Protein AF-A0A5J4TEB0-F1 (afdb_monomer_lite)

pLDDT: mean 86.73, std 13.87, range [39.66, 98.62]

Sequence (371 aa):
HNKDEAEIREGRTIYNSAERALIREIRRETARELEEKEKEISLIASKLTGVDAELQELYSNNQELTAEQRAIEQNLHRLQEEYRGSLGLLQNERSQILEASRVREAGLRTQLEERTSELTAVSEQNRAARAELERLSIDQEKTAAIEAQLSARYATAAAQIFMDKLSDGRDSLAKIREFLNTPSFQSVPTFQLRKELYLASVDALERMINKTHETENALAEGNAAIGEYEKQVASLDERVADLNRNLAASAAQGAEQSRQIREYESRTAALQDQVSSQQRTLNERDSAIANLQSEKAALTQQVTARDSTINVLNAQNRTRAEEITSLNNRVNTLNQAHQSEVQALESQIQALRTQLQAYTGNASEQFYFTH

Structure (mmCIF, N/CA/C/O backbone):
data_AF-A0A5J4TEB0-F1
#
_entry.id   AF-A0A5J4TEB0-F1
#
loop_
_atom_site.group_PDB
_atom_site.id
_atom_site.type_symbol
_atom_site.label_atom_id
_atom_site.label_alt_id
_atom_site.label_comp_id
_atom_site.label_asym_id
_atom_site.label_entity_id
_atom_site.label_seq_id
_atom_site.pdbx_PDB_ins_code
_atom_site.Cartn_x
_atom_site.Cartn_y
_atom_site.Cartn_z
_atom_site.occupancy
_atom_site.B_iso_or_equiv
_atom_site.auth_seq_id
_atom_site.auth_comp_id
_atom_site.auth_asym_id
_atom_site.auth_atom_id
_atom_site.pdbx_PDB_model_num
ATOM 1 N N . HIS A 1 1 ? -161.449 -14.220 218.644 1.00 50.19 1 HIS A N 1
ATOM 2 C CA . HIS A 1 1 ? -160.523 -15.367 218.601 1.00 50.19 1 HIS A CA 1
ATOM 3 C C . HIS A 1 1 ? -160.036 -15.446 217.152 1.00 50.19 1 HIS A C 1
ATOM 5 O O . HIS A 1 1 ? -160.905 -15.541 216.302 1.00 50.19 1 HIS A O 1
ATOM 11 N N . ASN A 1 2 ? -158.722 -15.319 216.897 1.00 46.97 2 ASN A N 1
ATOM 12 C CA . ASN A 1 2 ? -158.001 -15.674 215.643 1.00 46.97 2 ASN A CA 1
ATOM 13 C C . ASN A 1 2 ? -158.281 -14.774 214.410 1.00 46.97 2 ASN A C 1
ATOM 15 O O . ASN A 1 2 ? -159.413 -14.724 213.955 1.00 46.97 2 ASN A O 1
ATOM 19 N N . LYS A 1 3 ? -157.394 -13.970 213.798 1.00 44.66 3 LYS A N 1
ATOM 20 C CA . LYS A 1 3 ? -155.925 -13.810 213.638 1.00 44.66 3 LYS A CA 1
ATOM 21 C C . LYS A 1 3 ? -155.179 -14.590 212.523 1.00 44.66 3 LYS A C 1
ATOM 23 O O . LYS A 1 3 ? -154.182 -14.034 212.093 1.00 44.66 3 LYS A O 1
ATOM 28 N N . ASP A 1 4 ? -155.691 -15.682 211.924 1.00 44.03 4 ASP A N 1
ATOM 29 C CA . ASP A 1 4 ? -154.824 -16.541 211.062 1.00 44.03 4 ASP A CA 1
ATOM 30 C C . ASP A 1 4 ? -155.204 -16.814 209.568 1.00 44.03 4 ASP A C 1
ATOM 32 O O . ASP A 1 4 ? -154.344 -17.307 208.854 1.00 44.03 4 ASP A O 1
ATOM 36 N N . GLU A 1 5 ? -156.378 -16.492 208.986 1.00 49.47 5 GLU A N 1
ATOM 37 C CA . GLU A 1 5 ? -156.707 -16.923 207.581 1.00 49.47 5 GLU A CA 1
ATOM 38 C C . GLU A 1 5 ? -156.681 -15.831 206.491 1.00 49.47 5 GLU A C 1
ATOM 40 O O . GLU A 1 5 ? -157.226 -15.980 205.394 1.00 49.47 5 GLU A O 1
ATOM 45 N N . ALA A 1 6 ? -155.955 -14.753 206.781 1.00 46.19 6 ALA A N 1
ATOM 46 C CA . ALA A 1 6 ? -155.526 -13.766 205.797 1.00 46.19 6 ALA A CA 1
ATOM 47 C C . ALA A 1 6 ? -154.461 -14.306 204.807 1.00 46.19 6 ALA A C 1
ATOM 49 O O . ALA A 1 6 ? -154.282 -13.708 203.757 1.00 46.19 6 ALA A O 1
ATOM 50 N N . GLU A 1 7 ? -153.786 -15.436 205.066 1.00 44.50 7 GLU A N 1
ATOM 51 C CA . GLU A 1 7 ? -152.546 -15.797 204.342 1.00 44.50 7 GLU A CA 1
ATOM 52 C C . GLU A 1 7 ? -152.676 -16.852 203.212 1.00 44.50 7 GLU A C 1
ATOM 54 O O . GLU A 1 7 ? -151.702 -17.093 202.502 1.00 44.50 7 GLU A O 1
ATOM 59 N N . ILE A 1 8 ? -153.843 -17.480 202.960 1.00 45.81 8 ILE A N 1
ATOM 60 C CA . ILE A 1 8 ? -153.893 -18.680 202.075 1.00 45.81 8 ILE A CA 1
ATOM 61 C C . ILE A 1 8 ? -154.495 -18.485 200.661 1.00 45.81 8 ILE A C 1
ATOM 63 O O . ILE A 1 8 ? -154.113 -19.222 199.751 1.00 45.81 8 ILE A O 1
ATOM 67 N N . ARG A 1 9 ? -155.386 -17.521 200.368 1.00 42.59 9 ARG A N 1
ATOM 68 C CA . ARG A 1 9 ? -155.975 -17.393 198.997 1.00 42.59 9 ARG A CA 1
ATOM 69 C C . ARG A 1 9 ? -155.554 -16.180 198.180 1.00 42.59 9 ARG A C 1
ATOM 71 O O . ARG A 1 9 ? -155.863 -16.133 196.994 1.00 42.59 9 ARG A O 1
ATOM 78 N N . GLU A 1 10 ? -154.727 -15.324 198.759 1.00 49.22 10 GLU A N 1
ATOM 79 C CA . GLU A 1 10 ? -153.818 -14.435 198.032 1.00 49.22 10 GLU A CA 1
ATOM 80 C C . GLU A 1 10 ? -152.802 -15.243 197.187 1.00 49.22 10 GLU A C 1
ATOM 82 O O . GLU A 1 10 ? -152.440 -14.845 196.085 1.00 49.22 10 GLU A O 1
ATOM 87 N N . GLY A 1 11 ? -152.466 -16.473 197.610 1.00 45.56 11 GLY A N 1
ATOM 88 C CA . GLY A 1 11 ? -151.689 -17.436 196.817 1.00 45.56 11 GLY A CA 1
ATOM 89 C C . GLY A 1 11 ? -152.456 -18.057 195.645 1.00 45.56 11 GLY A C 1
ATOM 90 O O . GLY A 1 11 ? -151.837 -18.589 194.719 1.00 45.56 11 GLY A O 1
ATOM 91 N N . ARG A 1 12 ? -153.800 -17.947 195.621 1.00 39.66 12 ARG A N 1
ATOM 92 C CA . ARG A 1 12 ? -154.602 -18.338 194.460 1.00 39.66 12 ARG A CA 1
ATOM 93 C C . ARG A 1 12 ? -154.642 -17.230 193.413 1.00 39.66 12 ARG A C 1
ATOM 95 O O . ARG A 1 12 ? -155.669 -16.672 193.046 1.00 39.66 12 ARG A O 1
ATOM 102 N N . THR A 1 13 ? -153.488 -17.152 192.773 1.00 51.56 13 THR A N 1
ATOM 103 C CA . THR A 1 13 ? -153.439 -17.548 191.375 1.00 51.56 13 THR A CA 1
ATOM 104 C C . THR A 1 13 ? -154.242 -16.635 190.430 1.00 51.56 13 THR A C 1
ATOM 106 O O . THR A 1 13 ? -155.286 -17.040 189.925 1.00 51.56 13 THR A O 1
ATOM 109 N N . ILE A 1 14 ? -153.808 -15.413 190.106 1.00 43.62 14 ILE A N 1
ATOM 110 C CA . ILE A 1 14 ? -152.442 -15.011 189.701 1.00 43.62 14 ILE A CA 1
ATOM 111 C C . ILE A 1 14 ? -151.918 -15.941 188.580 1.00 43.62 14 ILE A C 1
ATOM 113 O O . ILE A 1 14 ? -151.724 -15.488 187.461 1.00 43.62 14 ILE A O 1
ATOM 117 N N . TYR A 1 15 ? -151.885 -17.256 188.806 1.00 44.91 15 TYR A N 1
ATOM 118 C CA . TYR A 1 15 ? -151.773 -18.332 187.815 1.00 44.91 15 TYR A CA 1
ATOM 119 C C . TYR A 1 15 ? -152.882 -18.319 186.748 1.00 44.91 15 TYR A C 1
ATOM 121 O O . TYR A 1 15 ? -152.557 -18.439 185.576 1.00 44.91 15 TYR A O 1
ATOM 129 N N . ASN A 1 16 ? -154.163 -18.091 187.084 1.00 51.03 16 ASN A N 1
ATOM 130 C CA . ASN A 1 16 ? -155.240 -18.292 186.094 1.00 51.03 16 ASN A CA 1
ATOM 131 C C . ASN A 1 16 ? -155.445 -17.139 185.093 1.00 51.03 16 ASN A C 1
ATOM 133 O O . ASN A 1 16 ? -156.075 -17.327 184.054 1.00 51.03 16 ASN A O 1
ATOM 137 N N . SER A 1 17 ? -154.968 -15.926 185.376 1.00 54.19 17 SER A N 1
ATOM 138 C CA . SER A 1 17 ? -155.163 -14.784 184.462 1.00 54.19 17 SER A CA 1
ATOM 139 C C . SER A 1 17 ? -153.909 -14.480 183.649 1.00 54.19 17 SER A C 1
ATOM 141 O O . SER A 1 17 ? -154.016 -14.158 182.464 1.00 54.19 17 SER A O 1
ATOM 143 N N . ALA A 1 18 ? -152.730 -14.674 184.250 1.00 56.50 18 ALA A N 1
ATOM 144 C CA . ALA A 1 18 ? -151.469 -14.727 183.519 1.00 56.50 18 ALA A CA 1
ATOM 145 C C . ALA A 1 18 ? -151.524 -15.784 182.400 1.00 56.50 18 ALA A C 1
ATOM 147 O O . ALA A 1 18 ? -151.043 -15.525 181.307 1.00 56.50 18 ALA A O 1
ATOM 148 N N . GLU A 1 19 ? -152.229 -16.903 182.610 1.00 57.66 19 GLU A N 1
ATOM 149 C CA . GLU A 1 19 ? -152.446 -17.956 181.606 1.00 57.66 19 GLU A CA 1
ATOM 150 C C . GLU A 1 19 ? -153.261 -17.488 180.381 1.00 57.66 19 GLU A C 1
ATOM 152 O O . GLU A 1 19 ? -152.940 -17.830 179.243 1.00 57.66 19 GLU A O 1
ATOM 157 N N . ARG A 1 20 ? -154.279 -16.631 180.565 1.00 57.88 20 ARG A N 1
ATOM 158 C CA . ARG A 1 20 ? -155.072 -16.082 179.440 1.00 57.88 20 ARG A CA 1
ATOM 159 C C . ARG A 1 20 ? -154.382 -14.931 178.707 1.00 57.88 20 ARG A C 1
ATOM 161 O O . ARG A 1 20 ? -154.740 -14.658 177.556 1.00 57.88 20 ARG A O 1
ATOM 168 N N . ALA A 1 21 ? -153.439 -14.250 179.357 1.00 58.84 21 ALA A N 1
ATOM 169 C CA . ALA A 1 21 ? -152.500 -13.359 178.684 1.00 58.84 21 ALA A CA 1
ATOM 170 C C . ALA A 1 21 ? -151.500 -14.191 177.863 1.00 58.84 21 ALA A C 1
ATOM 172 O O . ALA A 1 21 ? -151.380 -13.960 176.664 1.00 58.84 21 ALA A O 1
ATOM 173 N N . LEU A 1 22 ? -150.947 -15.261 178.449 1.00 60.00 22 LEU A N 1
ATOM 174 C CA . LEU A 1 22 ? -150.000 -16.166 177.794 1.00 60.00 22 LEU A CA 1
ATOM 175 C C . LEU A 1 22 ? -150.570 -16.806 176.521 1.00 60.00 22 LEU A C 1
ATOM 177 O O . LEU A 1 22 ? -149.918 -16.794 175.490 1.00 60.00 22 LEU A O 1
ATOM 181 N N . ILE A 1 23 ? -151.806 -17.321 176.541 1.00 61.88 23 ILE A N 1
ATOM 182 C CA . ILE A 1 23 ? -152.393 -18.001 175.367 1.00 61.88 23 ILE A CA 1
ATOM 183 C C . ILE A 1 23 ? -152.661 -17.028 174.202 1.00 61.88 23 ILE A C 1
ATOM 185 O O . ILE A 1 23 ? -152.575 -17.418 173.033 1.00 61.88 23 ILE A O 1
ATOM 189 N N . ARG A 1 24 ? -152.986 -15.759 174.489 1.00 61.00 24 ARG A N 1
ATOM 190 C CA . ARG A 1 24 ? -153.152 -14.732 173.445 1.00 61.00 24 ARG A CA 1
ATOM 191 C C . ARG A 1 24 ? -151.814 -14.226 172.917 1.00 61.00 24 ARG A C 1
ATOM 193 O O . ARG A 1 24 ? -151.738 -13.978 171.716 1.00 61.00 24 ARG A O 1
ATOM 200 N N . GLU A 1 25 ? -150.800 -14.129 173.775 1.00 59.81 25 GLU A N 1
ATOM 201 C CA . GLU A 1 25 ? -149.412 -13.882 173.373 1.00 59.81 25 GLU A CA 1
ATOM 202 C C . GLU A 1 25 ? -148.954 -15.006 172.429 1.00 59.81 25 GLU A C 1
ATOM 204 O O . GLU A 1 25 ? -148.687 -14.738 171.264 1.00 59.81 25 GLU A O 1
ATOM 209 N N . ILE A 1 26 ? -149.079 -16.275 172.846 1.00 65.00 26 ILE A N 1
ATOM 210 C CA . ILE A 1 26 ? -148.663 -17.461 172.077 1.00 65.00 26 ILE A CA 1
ATOM 211 C C . ILE A 1 26 ? -149.340 -17.530 170.702 1.00 65.00 26 ILE A C 1
ATOM 213 O O . ILE A 1 26 ? -148.676 -17.820 169.712 1.00 65.00 26 ILE A O 1
ATOM 217 N N . ARG A 1 27 ? -150.650 -17.256 170.584 1.00 63.03 27 ARG A N 1
ATOM 218 C CA . ARG A 1 27 ? -151.344 -17.286 169.275 1.00 63.03 27 ARG A CA 1
ATOM 219 C C . ARG A 1 27 ? -150.925 -16.163 168.333 1.00 63.03 27 ARG A C 1
ATOM 221 O O . ARG A 1 27 ? -150.952 -16.338 167.118 1.00 63.03 27 ARG A O 1
ATOM 228 N N . ARG A 1 28 ? -150.607 -14.990 168.872 1.00 66.25 28 ARG A N 1
ATOM 229 C CA . ARG A 1 28 ? -150.187 -13.850 168.053 1.00 66.25 28 ARG A CA 1
ATOM 230 C C . ARG A 1 28 ? -148.717 -13.969 167.667 1.00 66.25 28 ARG A C 1
ATOM 232 O O . ARG A 1 28 ? -148.352 -13.585 166.562 1.00 66.25 28 ARG A O 1
ATOM 239 N N . GLU A 1 29 ? -147.917 -14.533 168.562 1.00 65.12 29 GLU A N 1
ATOM 240 C CA . GLU A 1 29 ? -146.506 -14.842 168.366 1.00 65.12 29 GLU A CA 1
ATOM 241 C C . GLU A 1 29 ? -146.338 -15.972 167.343 1.00 65.12 29 GLU A C 1
ATOM 243 O O . GLU A 1 29 ? -145.628 -15.779 166.366 1.00 65.12 29 GLU A O 1
ATOM 248 N N . THR A 1 30 ? -147.135 -17.046 167.420 1.00 67.50 30 THR A N 1
ATOM 249 C CA . THR A 1 30 ? -147.150 -18.101 166.381 1.00 67.50 30 THR A CA 1
ATOM 250 C C . THR A 1 30 ? -147.623 -17.609 165.012 1.00 67.50 30 THR A C 1
ATOM 252 O O . THR A 1 30 ? -147.085 -18.048 164.003 1.00 67.50 30 THR A O 1
ATOM 255 N N . ALA A 1 31 ? -148.587 -16.681 164.932 1.00 63.22 31 ALA A N 1
ATOM 256 C CA . ALA A 1 31 ? -148.989 -16.081 163.652 1.00 63.22 31 ALA A CA 1
ATOM 257 C C . ALA A 1 31 ? -147.900 -15.167 163.057 1.00 63.22 31 ALA A C 1
ATOM 259 O O . ALA A 1 31 ? -147.722 -15.149 161.841 1.00 63.22 31 ALA A O 1
ATOM 260 N N . ARG A 1 32 ? -147.151 -14.440 163.901 1.00 69.12 32 ARG A N 1
ATOM 261 C CA . ARG A 1 32 ? -145.974 -13.665 163.471 1.00 69.12 32 ARG A CA 1
ATOM 262 C C . ARG A 1 32 ? -144.843 -14.569 163.003 1.00 69.12 32 ARG A C 1
ATOM 264 O O . ARG A 1 32 ? -144.287 -14.304 161.946 1.00 69.12 32 ARG A O 1
ATOM 271 N N . GLU A 1 33 ? -144.551 -15.635 163.744 1.00 71.81 33 GLU A N 1
ATOM 272 C CA . GLU A 1 33 ? -143.539 -16.617 163.350 1.00 71.81 33 GLU A CA 1
ATOM 273 C C . GLU A 1 33 ? -143.912 -17.300 162.031 1.00 71.81 33 GLU A C 1
ATOM 275 O O . GLU A 1 33 ? -143.040 -17.509 161.195 1.00 71.81 33 GLU A O 1
ATOM 280 N N . LEU A 1 34 ? -145.193 -17.606 161.792 1.00 72.38 34 LEU A N 1
ATOM 281 C CA . LEU A 1 34 ? -145.630 -18.191 160.520 1.00 72.38 34 LEU A CA 1
ATOM 282 C C . LEU A 1 34 ? -145.491 -17.209 159.352 1.00 72.38 34 LEU A C 1
ATOM 284 O O . LEU A 1 34 ? -144.993 -17.594 158.300 1.00 72.38 34 LEU A O 1
ATOM 288 N N . GLU A 1 35 ? -145.863 -15.940 159.537 1.00 73.69 35 GLU A N 1
ATOM 289 C CA . GLU A 1 35 ? -145.691 -14.910 158.504 1.00 73.69 35 GLU A CA 1
ATOM 290 C C . GLU A 1 35 ? -144.203 -14.613 158.231 1.00 73.69 35 GLU A C 1
ATOM 292 O O . GLU A 1 35 ? -143.811 -14.387 157.083 1.00 73.69 35 GLU A O 1
ATOM 297 N N . GLU A 1 36 ? -143.348 -14.655 159.259 1.00 75.81 36 GLU A N 1
ATOM 298 C CA . GLU A 1 36 ? -141.890 -14.593 159.097 1.00 75.81 36 GLU A CA 1
ATOM 299 C C . GLU A 1 36 ? -141.349 -15.818 158.364 1.00 75.81 36 GLU A C 1
ATOM 301 O O . GLU A 1 36 ? -140.533 -15.661 157.456 1.00 75.81 36 GLU A O 1
ATOM 306 N N . LYS A 1 37 ? -141.837 -17.021 158.687 1.00 76.94 37 LYS A N 1
ATOM 307 C CA . LYS A 1 37 ? -141.445 -18.257 157.999 1.00 76.94 37 LYS A CA 1
ATOM 308 C C . LYS A 1 37 ? -141.887 -18.264 156.542 1.00 76.94 37 LYS A C 1
ATOM 310 O O . LYS A 1 37 ? -141.136 -18.721 155.689 1.00 76.94 37 LYS A O 1
ATOM 315 N N . GLU A 1 38 ? -143.051 -17.715 156.221 1.00 75.56 38 GLU A N 1
ATOM 316 C CA . GLU A 1 38 ? -143.545 -17.631 154.844 1.00 75.56 38 GLU A CA 1
ATOM 317 C C . GLU A 1 38 ? -142.792 -16.563 154.030 1.00 75.56 38 GLU A C 1
ATOM 319 O O . GLU A 1 38 ? -142.479 -16.778 152.856 1.00 75.56 38 GLU A O 1
ATOM 324 N N . LYS A 1 39 ? -142.369 -15.462 154.672 1.00 75.88 39 LYS A N 1
ATOM 325 C CA . LYS A 1 39 ? -141.396 -14.517 154.096 1.00 75.88 39 LYS A CA 1
ATOM 326 C C . LYS A 1 39 ? -140.021 -15.155 153.902 1.00 75.88 39 LYS A C 1
ATOM 328 O O . LYS A 1 39 ? -139.410 -14.928 152.861 1.00 75.88 39 LYS A O 1
ATOM 333 N N . GLU A 1 40 ? -139.548 -15.973 154.842 1.00 76.69 40 GLU A N 1
ATOM 334 C CA . GLU A 1 40 ? -138.304 -16.741 154.700 1.00 76.69 40 GLU A CA 1
ATOM 335 C C . GLU A 1 40 ? -138.387 -17.732 153.536 1.00 76.69 40 GLU A C 1
ATOM 337 O O . GLU A 1 40 ? -137.472 -17.784 152.720 1.00 76.69 40 GLU A O 1
ATOM 342 N N . ILE A 1 41 ? -139.489 -18.475 153.407 1.00 76.19 41 ILE A N 1
ATOM 343 C CA . ILE A 1 41 ? -139.692 -19.435 152.315 1.00 76.19 41 ILE A CA 1
ATOM 344 C C . ILE A 1 41 ? -139.758 -18.711 150.969 1.00 76.19 41 ILE A C 1
ATOM 346 O O . ILE A 1 41 ? -139.110 -19.146 150.020 1.00 76.19 41 ILE A O 1
ATOM 350 N N . SER A 1 42 ? -140.469 -17.584 150.879 1.00 72.94 42 SER A N 1
ATOM 351 C CA . SER A 1 42 ? -140.520 -16.774 149.655 1.00 72.94 42 SER A CA 1
ATOM 352 C C . SER A 1 42 ? -139.146 -16.188 149.296 1.00 72.94 42 SER A C 1
ATOM 354 O O . SER A 1 42 ? -138.726 -16.218 148.137 1.00 72.94 42 SER A O 1
ATOM 356 N N . LEU A 1 43 ? -138.379 -15.748 150.300 1.00 78.75 43 LEU A N 1
ATOM 357 C CA . LEU A 1 43 ? -137.006 -15.282 150.113 1.00 78.75 43 LEU A CA 1
ATOM 358 C C . LEU A 1 43 ? -136.095 -16.411 149.612 1.00 78.75 43 LEU A C 1
ATOM 360 O O . LEU A 1 43 ? -135.323 -16.195 148.677 1.00 78.75 43 LEU A O 1
ATOM 364 N N . ILE A 1 44 ? -136.199 -17.607 150.197 1.00 77.69 44 ILE A N 1
ATOM 365 C CA . ILE A 1 44 ? -135.439 -18.798 149.793 1.00 77.69 44 ILE A CA 1
ATOM 366 C C . ILE A 1 44 ? -135.825 -19.232 148.376 1.00 77.69 44 ILE A C 1
ATOM 368 O O . ILE A 1 44 ? -134.935 -19.506 147.577 1.00 77.69 44 ILE A O 1
ATOM 372 N N . ALA A 1 45 ? -137.114 -19.234 148.031 1.00 72.62 45 ALA A N 1
ATOM 373 C CA . ALA A 1 45 ? -137.583 -19.563 146.688 1.00 72.62 45 ALA A CA 1
ATOM 374 C C . ALA A 1 45 ? -137.046 -18.571 145.643 1.00 72.62 45 ALA A C 1
ATOM 376 O O . ALA A 1 45 ? -136.541 -19.003 144.610 1.00 72.62 45 ALA A O 1
ATOM 377 N N . SER A 1 46 ? -137.053 -17.262 145.939 1.00 78.19 46 SER A N 1
ATOM 378 C CA . SER A 1 46 ? -136.468 -16.255 145.038 1.00 78.19 46 SER A CA 1
ATOM 379 C C . SER A 1 46 ? -134.951 -16.424 144.874 1.00 78.19 46 SER A C 1
ATOM 381 O O . SER A 1 46 ? -134.421 -16.279 143.772 1.00 78.19 46 SER A O 1
ATOM 383 N N . LYS A 1 47 ? -134.249 -16.799 145.954 1.00 78.62 47 LYS A N 1
ATOM 384 C CA . LYS A 1 47 ? -132.814 -17.102 145.916 1.00 78.62 47 LYS A CA 1
ATOM 385 C C . LYS A 1 47 ? -132.526 -18.347 145.088 1.00 78.62 47 LYS A C 1
ATOM 387 O O . LYS A 1 47 ? -131.576 -18.328 144.324 1.00 78.62 47 LYS A O 1
ATOM 392 N N . LEU A 1 48 ? -133.347 -19.391 145.191 1.00 76.81 48 LEU A N 1
ATOM 393 C CA . LEU A 1 48 ? -133.220 -20.603 144.376 1.00 76.81 48 LEU A CA 1
ATOM 394 C C . LEU A 1 48 ? -133.418 -20.307 142.888 1.00 76.81 48 LEU A C 1
ATOM 396 O O . LEU A 1 48 ? -132.595 -20.725 142.085 1.00 76.81 48 LEU A O 1
ATOM 400 N N . THR A 1 49 ? -134.418 -19.499 142.523 1.00 75.94 49 THR A N 1
ATOM 401 C CA . THR A 1 49 ? -134.573 -19.059 141.126 1.00 75.94 49 THR A CA 1
ATOM 402 C C . THR A 1 49 ? -133.417 -18.179 140.645 1.00 75.94 49 THR A C 1
ATOM 404 O O . THR A 1 49 ? -133.053 -18.246 139.476 1.00 75.94 49 THR A O 1
ATOM 407 N N . GLY A 1 50 ? -132.816 -17.379 141.535 1.00 77.62 50 GLY A N 1
ATOM 408 C CA . GLY A 1 50 ? -131.601 -16.618 141.230 1.00 77.62 50 GLY A CA 1
ATOM 409 C C . GLY A 1 50 ? -130.393 -17.526 140.993 1.00 77.62 50 GLY A C 1
ATOM 410 O O . GLY A 1 50 ? -129.682 -17.350 140.010 1.00 77.62 50 GLY A O 1
ATOM 411 N N . VAL A 1 51 ? -130.215 -18.544 141.837 1.00 79.12 51 VAL A N 1
ATOM 412 C CA . VAL A 1 51 ? -129.143 -19.538 141.697 1.00 79.12 51 VAL A CA 1
ATOM 413 C C . VAL A 1 51 ? -129.304 -20.349 140.413 1.00 79.12 51 VAL A C 1
ATOM 415 O O . VAL A 1 51 ? -128.318 -20.552 139.716 1.00 79.12 51 VAL A O 1
ATOM 418 N N . ASP A 1 52 ? -130.519 -20.771 140.054 1.00 77.44 52 ASP A N 1
ATOM 419 C CA . ASP A 1 52 ? -130.753 -21.518 138.810 1.00 77.44 52 ASP A CA 1
ATOM 420 C C . ASP A 1 52 ? -130.439 -20.675 137.559 1.00 77.44 52 ASP A C 1
ATOM 422 O O . ASP A 1 52 ? -129.857 -21.189 136.601 1.00 77.44 52 ASP A O 1
ATOM 426 N N . ALA A 1 53 ? -130.755 -19.373 137.576 1.00 76.44 53 ALA A N 1
ATOM 427 C CA . ALA A 1 53 ? -130.394 -18.451 136.498 1.00 76.44 53 ALA A CA 1
ATOM 428 C C . ALA A 1 53 ? -128.869 -18.252 136.394 1.00 76.44 53 ALA A C 1
ATOM 430 O O . ALA A 1 53 ? -128.319 -18.339 135.295 1.00 76.44 53 ALA A O 1
ATOM 431 N N . GLU A 1 54 ? -128.178 -18.070 137.526 1.00 78.06 54 GLU A N 1
ATOM 432 C CA . GLU A 1 54 ? -126.709 -17.972 137.572 1.00 78.06 54 GLU A CA 1
ATOM 433 C C . GLU A 1 54 ? -126.034 -19.255 137.060 1.00 78.06 54 GLU A C 1
ATOM 435 O O . GLU A 1 54 ? -125.041 -19.201 136.334 1.00 78.06 54 GLU A O 1
ATOM 440 N N . LEU A 1 55 ? -126.581 -20.428 137.391 1.00 78.12 55 LEU A N 1
ATOM 441 C CA . LEU A 1 55 ? -126.047 -21.716 136.944 1.00 78.12 55 LEU A CA 1
ATOM 442 C C . LEU A 1 55 ? -126.197 -21.891 135.427 1.00 78.12 55 LEU A C 1
ATOM 444 O O . LEU A 1 55 ? -125.284 -22.388 134.764 1.00 78.12 55 LEU A O 1
ATOM 448 N N . GLN A 1 56 ? -127.323 -21.451 134.864 1.00 76.88 56 GLN A N 1
ATOM 449 C CA . GLN A 1 56 ? -127.563 -21.505 133.425 1.00 76.88 56 GLN A CA 1
ATOM 450 C C . GLN A 1 56 ? -126.646 -20.538 132.652 1.00 76.88 56 GLN A C 1
ATOM 452 O O . GLN A 1 56 ? -126.097 -20.924 131.618 1.00 76.88 56 GLN A O 1
ATOM 457 N N . GLU A 1 57 ? -126.416 -19.334 133.184 1.00 79.69 57 GLU A N 1
ATOM 458 C CA . GLU A 1 57 ? -125.475 -18.348 132.632 1.00 79.69 57 GLU A CA 1
ATOM 459 C C . GLU A 1 57 ? -124.018 -18.838 132.707 1.00 79.69 57 GLU A C 1
ATOM 461 O O . GLU A 1 57 ? -123.243 -18.684 131.762 1.00 79.69 57 GLU A O 1
ATOM 466 N N . LEU A 1 58 ? -123.637 -19.522 133.791 1.00 77.81 58 LEU A N 1
ATOM 467 C CA . LEU A 1 58 ? -122.320 -20.151 133.896 1.00 77.81 58 LEU A CA 1
ATOM 468 C C . LEU A 1 58 ? -122.124 -21.260 132.857 1.00 77.81 58 LEU A C 1
ATOM 470 O O . LEU A 1 58 ? -121.038 -21.361 132.284 1.00 77.81 58 LEU A O 1
ATOM 474 N N . TYR A 1 59 ? -123.148 -22.071 132.575 1.00 77.31 59 TYR A N 1
ATOM 475 C CA . TYR A 1 59 ? -123.059 -23.096 131.534 1.00 77.31 59 TYR A CA 1
ATOM 476 C C . TYR A 1 59 ? -122.931 -22.501 130.127 1.00 77.31 59 TYR A C 1
ATOM 478 O O . TYR A 1 59 ? -122.125 -23.015 129.345 1.00 77.31 59 TYR A O 1
ATOM 486 N N . SER A 1 60 ? -123.657 -21.423 129.800 1.00 76.38 60 SER A N 1
ATOM 487 C CA . SER A 1 60 ? -123.500 -20.750 128.500 1.00 76.38 60 SER A CA 1
ATOM 488 C C . SER A 1 60 ? -122.126 -20.097 128.372 1.00 76.38 60 SER A C 1
ATOM 490 O O . SER A 1 60 ? -121.428 -20.335 127.387 1.00 76.38 60 SER A O 1
ATOM 492 N N . ASN A 1 61 ? -121.676 -19.384 129.409 1.00 76.94 61 ASN A N 1
ATOM 493 C CA . ASN A 1 61 ? -120.361 -18.741 129.419 1.00 76.94 61 ASN A CA 1
ATOM 494 C C . ASN A 1 61 ? -119.225 -19.767 129.304 1.00 76.94 61 ASN A C 1
ATOM 496 O O . ASN A 1 61 ? -118.247 -19.535 128.597 1.00 76.94 61 ASN A O 1
ATOM 500 N N . ASN A 1 62 ? -119.345 -20.930 129.952 1.00 78.12 62 ASN A N 1
ATOM 501 C CA . ASN A 1 62 ? -118.334 -21.984 129.854 1.00 78.12 62 ASN A CA 1
ATOM 502 C C . ASN A 1 62 ? -118.263 -22.588 128.439 1.00 78.12 62 ASN A C 1
ATOM 504 O O . ASN A 1 62 ? -117.170 -22.860 127.937 1.00 78.12 62 ASN A O 1
ATOM 508 N N . GLN A 1 63 ? -119.406 -22.753 127.763 1.00 76.75 63 GLN A N 1
ATOM 509 C CA . GLN A 1 63 ? -119.435 -23.207 126.370 1.00 76.75 63 GLN A CA 1
ATOM 510 C C . GLN A 1 63 ? -118.791 -22.193 125.416 1.00 76.75 63 GLN A C 1
ATOM 512 O O . GLN A 1 63 ? -118.001 -22.599 124.560 1.00 76.75 63 GLN A O 1
ATOM 517 N N . GLU A 1 64 ? -119.067 -20.898 125.587 1.00 78.94 64 GLU A N 1
ATOM 518 C CA . GLU A 1 64 ? -118.455 -19.829 124.785 1.00 78.94 64 GLU A CA 1
ATOM 519 C C . GLU A 1 64 ? -116.940 -19.746 125.004 1.00 78.94 64 GLU A C 1
ATOM 521 O O . GLU A 1 64 ? -116.185 -19.775 124.033 1.00 78.94 64 GLU A O 1
ATOM 526 N N . LEU A 1 65 ? -116.475 -19.781 126.259 1.00 75.56 65 LEU A N 1
ATOM 527 C CA . LEU A 1 65 ? -115.045 -19.825 126.599 1.00 75.56 65 LEU A CA 1
ATOM 528 C C . LEU A 1 65 ? -114.337 -21.038 125.988 1.00 75.56 65 LEU A C 1
ATOM 530 O O . LEU A 1 65 ? -113.216 -20.927 125.492 1.00 75.56 65 LEU A O 1
ATOM 534 N N . THR A 1 66 ? -114.989 -22.202 125.984 1.00 78.69 66 THR A N 1
ATOM 535 C CA . THR A 1 66 ? -114.422 -23.417 125.380 1.00 78.69 66 THR A CA 1
ATOM 536 C C . THR A 1 66 ? -114.330 -23.294 123.854 1.00 78.69 66 THR A C 1
ATOM 538 O O . THR A 1 66 ? -113.373 -23.778 123.243 1.00 78.69 66 THR A O 1
ATOM 541 N N . ALA A 1 67 ? -115.308 -22.646 123.214 1.00 78.88 67 ALA A N 1
ATOM 542 C CA . ALA A 1 67 ? -115.281 -22.378 121.779 1.00 78.88 67 ALA A CA 1
ATOM 543 C C . ALA A 1 67 ? -114.204 -21.343 121.410 1.00 78.88 67 ALA A C 1
ATOM 545 O O . ALA A 1 67 ? -113.474 -21.540 120.436 1.00 78.88 67 ALA A O 1
ATOM 546 N N . GLU A 1 68 ? -114.053 -20.291 122.216 1.00 80.69 68 GLU A N 1
ATOM 547 C CA . GLU A 1 68 ? -113.038 -19.253 122.034 1.00 80.69 68 GLU A CA 1
ATOM 548 C C . GLU A 1 68 ? -111.618 -19.810 122.218 1.00 80.69 68 GLU A C 1
ATOM 550 O O . GLU A 1 68 ? -110.749 -19.565 121.380 1.00 80.69 68 GLU A O 1
ATOM 555 N N . GLN A 1 69 ? -111.392 -20.659 123.229 1.00 81.00 69 GLN A N 1
ATOM 556 C CA . GLN A 1 69 ? -110.115 -21.360 123.412 1.00 81.00 69 GLN A CA 1
ATOM 557 C C . GLN A 1 69 ? -109.739 -22.202 122.187 1.00 81.00 69 GLN A C 1
ATOM 559 O O . GLN A 1 69 ? -108.616 -22.096 121.695 1.00 81.00 69 GLN A O 1
ATOM 564 N N . ARG A 1 70 ? -110.682 -22.973 121.628 1.00 80.00 70 ARG A N 1
ATOM 565 C CA . ARG A 1 70 ? -110.427 -23.752 120.403 1.00 80.00 70 ARG A CA 1
ATOM 566 C C . ARG A 1 70 ? -110.112 -22.863 119.200 1.00 80.00 70 ARG A C 1
ATOM 568 O O . ARG A 1 70 ? -109.253 -23.220 118.397 1.00 80.00 70 ARG A O 1
ATOM 575 N N . ALA A 1 71 ? -110.778 -21.716 119.063 1.00 81.31 71 ALA A N 1
ATOM 576 C CA . ALA A 1 71 ? -110.510 -20.775 117.976 1.00 81.31 71 ALA A CA 1
ATOM 577 C C . ALA A 1 71 ? -109.111 -20.142 118.096 1.00 81.31 71 ALA A C 1
ATOM 579 O O . ALA A 1 71 ? -108.401 -20.003 117.097 1.00 81.31 71 ALA A O 1
ATOM 580 N N . ILE A 1 72 ? -108.684 -19.810 119.319 1.00 82.62 72 ILE A N 1
ATOM 581 C CA . ILE A 1 72 ? -107.338 -19.291 119.596 1.00 82.62 72 ILE A CA 1
ATOM 582 C C . ILE A 1 72 ? -106.277 -20.356 119.299 1.00 82.62 72 ILE A C 1
ATOM 584 O O . ILE A 1 72 ? -105.289 -20.051 118.632 1.00 82.62 72 ILE A O 1
ATOM 588 N N . GLU A 1 73 ? -106.484 -21.604 119.724 1.00 82.00 73 GLU A N 1
ATOM 589 C CA . GLU A 1 73 ? -105.565 -22.714 119.435 1.00 82.00 73 GLU A CA 1
ATOM 590 C C . GLU A 1 73 ? -105.427 -22.973 117.927 1.00 82.00 73 GLU A C 1
ATOM 592 O O . GLU A 1 73 ? -104.312 -23.139 117.426 1.00 82.00 73 GLU A O 1
ATOM 597 N N . GLN A 1 74 ? -106.533 -22.937 117.178 1.00 83.25 74 GLN A N 1
ATOM 598 C CA . GLN A 1 74 ? -106.511 -23.074 115.718 1.00 83.25 74 GLN A CA 1
ATOM 599 C C . GLN A 1 74 ? -105.764 -21.920 115.038 1.00 83.25 74 GLN A C 1
ATOM 601 O O . GLN A 1 74 ? -104.954 -22.158 114.139 1.00 83.25 74 GLN A O 1
ATOM 606 N N . ASN A 1 75 ? -105.981 -20.679 115.483 1.00 85.25 75 ASN A N 1
ATOM 607 C CA . ASN A 1 75 ? -105.247 -19.521 114.971 1.00 85.25 75 ASN A CA 1
ATOM 608 C C . ASN A 1 75 ? -103.752 -19.600 115.292 1.00 85.25 75 ASN A C 1
ATOM 610 O O . ASN A 1 75 ? -102.930 -19.287 114.432 1.00 85.25 75 ASN A O 1
ATOM 614 N N . LEU A 1 76 ? -103.387 -20.058 116.493 1.00 84.94 76 LEU A N 1
ATOM 615 C CA . LEU A 1 76 ? -101.990 -20.257 116.870 1.00 84.94 76 LEU A CA 1
ATOM 616 C C . LEU A 1 76 ? -101.325 -21.304 115.968 1.00 84.94 76 LEU A C 1
ATOM 618 O O . LEU A 1 76 ? -100.221 -21.072 115.477 1.00 84.94 76 LEU A O 1
ATOM 622 N N . HIS A 1 77 ? -101.999 -22.428 115.711 1.00 84.56 77 HIS A N 1
ATOM 623 C CA . HIS A 1 77 ? -101.473 -23.485 114.848 1.00 84.56 77 HIS A CA 1
ATOM 624 C C . HIS A 1 77 ? -101.297 -23.001 113.404 1.00 84.56 77 HIS A C 1
ATOM 626 O O . HIS A 1 77 ? -100.251 -23.223 112.793 1.00 84.56 77 HIS A O 1
ATOM 632 N N . ARG A 1 78 ? -102.280 -22.261 112.880 1.00 86.25 78 ARG A N 1
ATOM 633 C CA . ARG A 1 78 ? -102.200 -21.641 111.554 1.00 86.25 78 ARG A CA 1
ATOM 634 C C . ARG A 1 78 ? -101.031 -20.660 111.456 1.00 86.25 78 ARG A C 1
ATOM 636 O O . ARG A 1 78 ? -100.259 -20.722 110.505 1.00 86.25 78 ARG A O 1
ATOM 643 N N . LEU A 1 79 ? -100.853 -19.803 112.461 1.00 85.50 79 LEU A N 1
ATOM 644 C CA . LEU A 1 79 ? -99.754 -18.839 112.490 1.00 85.50 79 LEU A CA 1
ATOM 645 C C . LEU A 1 79 ? -98.386 -19.539 112.566 1.00 85.50 79 LEU A C 1
ATOM 647 O O . LEU A 1 79 ? -97.426 -19.108 111.928 1.00 85.50 79 LEU A O 1
ATOM 651 N N . GLN A 1 80 ? -98.289 -20.647 113.306 1.00 86.88 80 GLN A N 1
ATOM 652 C CA . GLN A 1 80 ? -97.077 -21.468 113.356 1.00 86.88 80 GLN A CA 1
ATOM 653 C C . GLN A 1 80 ? -96.763 -22.131 112.007 1.00 86.88 80 GLN A C 1
ATOM 655 O O . GLN A 1 80 ? -95.593 -22.189 111.620 1.00 86.88 80 GLN A O 1
ATOM 660 N N . GLU A 1 81 ? -97.774 -22.611 111.281 1.00 86.06 81 GLU A N 1
ATOM 661 C CA . GLU A 1 81 ? -97.609 -23.161 109.931 1.00 86.06 81 GLU A CA 1
ATOM 662 C C . GLU A 1 81 ? -97.190 -22.089 108.921 1.00 86.06 81 GLU A C 1
ATOM 664 O O . GLU A 1 81 ? -96.245 -22.310 108.164 1.00 86.06 81 GLU A O 1
ATOM 669 N N . GLU A 1 82 ? -97.809 -20.908 108.957 1.00 87.25 82 GLU A N 1
ATOM 670 C CA . GLU A 1 82 ? -97.445 -19.769 108.103 1.00 87.25 82 GLU A CA 1
ATOM 671 C C . GLU A 1 82 ? -96.010 -19.287 108.382 1.00 87.25 82 GLU A C 1
ATOM 673 O O . GLU A 1 82 ? -95.247 -19.011 107.447 1.00 87.25 82 GLU A O 1
ATOM 678 N N . TYR A 1 83 ? -95.595 -19.259 109.654 1.00 87.00 83 TYR A N 1
ATOM 679 C CA . TYR A 1 83 ? -94.226 -18.914 110.036 1.00 87.00 83 TYR A CA 1
ATOM 680 C C . TYR A 1 83 ? -93.223 -19.969 109.559 1.00 87.00 83 TYR A C 1
ATOM 682 O O . TYR A 1 83 ? -92.210 -19.616 108.958 1.00 87.00 83 TYR A O 1
ATOM 690 N N . ARG A 1 84 ? -93.508 -21.266 109.753 1.00 87.38 84 ARG A N 1
ATOM 691 C CA . ARG A 1 84 ? -92.661 -22.363 109.244 1.00 87.38 84 ARG A CA 1
ATOM 692 C C . ARG A 1 84 ? -92.566 -22.351 107.720 1.00 87.38 84 ARG A C 1
ATOM 694 O O . ARG A 1 84 ? -91.471 -22.525 107.189 1.00 87.38 84 ARG A O 1
ATOM 701 N N . GLY A 1 85 ? -93.682 -22.111 107.033 1.00 87.75 85 GLY A N 1
ATOM 702 C CA . GLY A 1 85 ? -93.733 -21.980 105.579 1.00 87.75 85 GLY A CA 1
ATOM 703 C C . GLY A 1 85 ? -92.869 -20.821 105.086 1.00 87.75 85 GLY A C 1
ATOM 704 O O . GLY A 1 85 ? -92.015 -21.015 104.222 1.00 87.75 85 GLY A O 1
ATOM 705 N N . SER A 1 86 ? -93.008 -19.644 105.700 1.00 86.38 86 SER A N 1
ATOM 706 C CA . SER A 1 86 ? -92.186 -18.470 105.373 1.00 86.38 86 SER A CA 1
ATOM 707 C C . SER A 1 86 ? -90.699 -18.706 105.641 1.00 86.38 86 SER A C 1
ATOM 709 O O . SER A 1 86 ? -89.855 -18.312 104.838 1.00 86.38 86 SER A O 1
ATOM 711 N N . LEU A 1 87 ? -90.355 -19.394 106.733 1.00 85.06 87 LEU A N 1
ATOM 712 C CA . LEU A 1 87 ? -88.967 -19.720 107.070 1.00 85.06 87 LEU A CA 1
ATOM 713 C C . LEU A 1 87 ? -88.354 -20.698 106.057 1.00 85.06 87 LEU A C 1
ATOM 715 O O . LEU A 1 87 ? -87.207 -20.514 105.652 1.00 85.06 87 LEU A O 1
ATOM 719 N N . GLY A 1 88 ? -89.126 -21.687 105.597 1.00 87.69 88 GLY A N 1
ATOM 720 C CA . GLY A 1 88 ? -88.718 -22.602 104.529 1.00 87.69 88 GLY A CA 1
ATOM 721 C C . GLY A 1 88 ? -88.520 -21.898 103.182 1.00 87.69 88 GLY A C 1
ATOM 722 O O . GLY A 1 88 ? -87.531 -22.156 102.497 1.00 87.69 88 GLY A O 1
ATOM 723 N N . LEU A 1 89 ? -89.406 -20.960 102.824 1.00 88.50 89 LEU A N 1
ATOM 724 C CA . LEU A 1 89 ? -89.259 -20.142 101.614 1.00 88.50 89 LEU A CA 1
ATOM 725 C C . LEU A 1 89 ? -88.000 -19.273 101.670 1.00 88.50 89 LEU A C 1
ATOM 727 O O . LEU A 1 89 ? -87.196 -19.321 100.743 1.00 88.50 89 LEU A O 1
ATOM 731 N N . LEU A 1 90 ? -87.767 -18.569 102.779 1.00 86.19 90 LEU A N 1
ATOM 732 C CA . LEU A 1 90 ? -86.567 -17.748 102.964 1.00 86.19 90 LEU A CA 1
ATOM 733 C C . LEU A 1 90 ? -85.278 -18.580 102.934 1.00 86.19 90 LEU A C 1
ATOM 735 O O . LEU A 1 90 ? -84.265 -18.141 102.389 1.00 86.19 90 LEU A O 1
ATOM 739 N N . GLN A 1 91 ? -85.292 -19.790 103.499 1.00 88.56 91 GLN A N 1
ATOM 740 C CA . GLN A 1 91 ? -84.151 -20.705 103.415 1.00 88.56 91 GLN A CA 1
ATOM 741 C C . GLN A 1 91 ? -83.893 -21.163 101.975 1.00 88.56 91 GLN A C 1
ATOM 743 O O . GLN A 1 91 ? -82.737 -21.166 101.539 1.00 88.56 91 GLN A O 1
ATOM 748 N N . ASN A 1 92 ? -84.948 -21.484 101.223 1.00 89.06 92 ASN A N 1
ATOM 749 C CA . ASN A 1 92 ? -84.843 -21.842 99.811 1.00 89.06 92 ASN A CA 1
ATOM 750 C C . ASN A 1 92 ? -84.331 -20.670 98.968 1.00 89.06 92 ASN A C 1
ATOM 752 O O . ASN A 1 92 ? -83.362 -20.846 98.232 1.00 89.06 92 ASN A O 1
ATOM 756 N N . GLU A 1 93 ? -84.890 -19.471 99.122 1.00 87.81 93 GLU A N 1
ATOM 757 C CA . GLU A 1 93 ? -84.421 -18.264 98.430 1.00 87.81 93 GLU A CA 1
ATOM 758 C C . GLU A 1 93 ? -82.959 -17.967 98.758 1.00 87.81 93 GLU A C 1
ATOM 760 O O . GLU A 1 93 ? -82.150 -17.745 97.857 1.00 87.81 93 GLU A O 1
ATOM 765 N N . ARG A 1 94 ? -82.567 -18.056 100.035 1.00 88.81 94 ARG A N 1
ATOM 766 C CA . ARG A 1 94 ? -81.167 -17.890 100.438 1.00 88.81 94 ARG A CA 1
ATOM 767 C C . ARG A 1 94 ? -80.259 -18.918 99.764 1.00 88.81 94 ARG A C 1
ATOM 769 O O . ARG A 1 94 ? -79.176 -18.553 99.310 1.00 88.81 94 ARG A O 1
ATOM 776 N N . SER A 1 95 ? -80.675 -20.183 99.686 1.00 87.38 95 SER A N 1
ATOM 777 C CA . SER A 1 95 ? -79.895 -21.226 99.009 1.00 87.38 95 SER A CA 1
ATOM 778 C C . SER A 1 95 ? -79.755 -20.953 97.507 1.00 87.38 95 SER A C 1
ATOM 780 O O . SER A 1 95 ? -78.650 -21.038 96.977 1.00 87.38 95 SER A O 1
ATOM 782 N N . GLN A 1 96 ? -80.833 -20.518 96.847 1.00 89.62 96 GLN A N 1
ATOM 783 C CA . GLN A 1 96 ? -80.831 -20.170 95.427 1.00 89.62 96 GLN A CA 1
ATOM 784 C C . GLN A 1 96 ? -79.959 -18.949 95.141 1.00 89.62 96 GLN A C 1
ATOM 786 O O . GLN A 1 96 ? -79.215 -18.948 94.165 1.00 89.62 96 GLN A O 1
ATOM 791 N N . ILE A 1 97 ? -79.996 -17.925 95.998 1.00 86.44 97 ILE A N 1
ATOM 792 C CA . ILE A 1 97 ? -79.152 -16.733 95.861 1.00 86.44 97 IL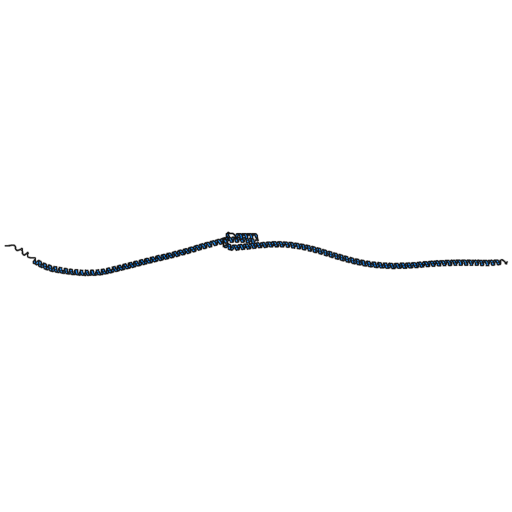E A CA 1
ATOM 793 C C . ILE A 1 97 ? -77.676 -17.101 96.018 1.00 86.44 97 ILE A C 1
ATOM 795 O O . ILE A 1 97 ? -76.850 -16.649 95.225 1.00 86.44 97 ILE A O 1
ATOM 799 N N . LEU A 1 98 ? -77.335 -17.930 97.009 1.00 87.31 98 LEU A N 1
ATOM 800 C CA . LEU A 1 98 ? -75.959 -18.387 97.209 1.00 87.31 98 LEU A CA 1
ATOM 801 C C . LEU A 1 98 ? -75.470 -19.222 96.026 1.00 87.31 98 LEU A C 1
ATOM 803 O O . LEU A 1 98 ? -74.349 -19.013 95.566 1.00 87.31 98 LEU A O 1
ATOM 807 N N . GLU A 1 99 ? -76.308 -20.110 95.496 1.00 88.81 99 GLU A N 1
ATOM 808 C CA . GLU A 1 99 ? -75.949 -20.928 94.341 1.00 88.81 99 GLU A CA 1
ATOM 809 C C . GLU A 1 99 ? -75.816 -20.080 93.069 1.00 88.81 99 GLU A C 1
ATOM 811 O O . GLU A 1 99 ? -74.802 -20.148 92.379 1.00 88.81 99 GLU A O 1
ATOM 816 N N . ALA A 1 100 ? -76.756 -19.166 92.814 1.00 86.38 100 ALA A N 1
ATOM 817 C CA . ALA A 1 100 ? -76.665 -18.209 91.713 1.00 86.38 100 ALA A CA 1
ATOM 818 C C . ALA A 1 100 ? -75.457 -17.264 91.846 1.00 86.38 100 ALA A C 1
ATOM 820 O O . ALA A 1 100 ? -74.924 -16.790 90.841 1.00 86.38 100 ALA A O 1
ATOM 821 N N . SER A 1 101 ? -75.022 -16.958 93.071 1.00 88.06 101 SER A N 1
ATOM 822 C CA . SER A 1 101 ? -73.792 -16.205 93.323 1.00 88.06 101 SER A CA 1
ATOM 823 C C . SER A 1 101 ? -72.554 -17.046 93.025 1.00 88.06 101 SER A C 1
ATOM 825 O O . SER A 1 101 ? -71.658 -16.556 92.348 1.00 88.06 101 SER A O 1
ATOM 827 N N . ARG A 1 102 ? -72.511 -18.312 93.461 1.00 88.88 102 ARG A N 1
ATOM 828 C CA . ARG A 1 102 ? -71.396 -19.231 93.180 1.00 88.88 102 ARG A CA 1
ATOM 829 C C . ARG A 1 102 ? -71.235 -19.500 91.693 1.00 88.88 102 ARG A C 1
ATOM 831 O O . ARG A 1 102 ? -70.120 -19.435 91.194 1.00 88.88 102 ARG A O 1
ATOM 838 N N . VAL A 1 103 ? -72.333 -19.748 90.981 1.00 88.00 103 VAL A N 1
ATOM 839 C CA . VAL A 1 103 ? -72.316 -19.971 89.529 1.00 88.00 103 VAL A CA 1
ATOM 840 C C . VAL A 1 103 ? -71.822 -18.722 88.798 1.00 88.00 103 VAL A C 1
ATOM 842 O O . VAL A 1 103 ? -70.982 -18.828 87.907 1.00 88.00 103 VAL A O 1
ATOM 845 N N . ARG A 1 104 ? -72.281 -17.527 89.198 1.00 88.88 104 ARG A N 1
ATOM 846 C CA . ARG A 1 104 ? -71.778 -16.268 88.626 1.00 88.88 104 ARG A CA 1
ATOM 847 C C . ARG A 1 104 ? -70.305 -16.031 88.943 1.00 88.88 104 ARG A C 1
ATOM 849 O O . ARG A 1 104 ? -69.564 -15.645 88.046 1.00 88.88 104 ARG A O 1
ATOM 856 N N . GLU A 1 105 ? -69.868 -16.278 90.174 1.00 86.25 105 GLU A N 1
ATOM 857 C CA . GLU A 1 105 ? -68.462 -16.136 90.561 1.00 86.25 105 GLU A CA 1
ATOM 858 C C . GLU A 1 105 ? -67.570 -17.126 89.799 1.00 86.25 105 GLU A C 1
ATOM 860 O O . GLU A 1 105 ? -66.532 -16.730 89.277 1.00 86.25 105 GLU A O 1
ATOM 865 N N . ALA A 1 106 ? -67.995 -18.384 89.662 1.00 86.31 106 ALA A N 1
ATOM 866 C CA . ALA A 1 106 ? -67.294 -19.387 88.868 1.00 86.31 106 ALA A CA 1
ATOM 867 C C . ALA A 1 106 ? -67.203 -18.974 87.391 1.00 86.31 106 ALA A C 1
ATOM 869 O O . ALA A 1 106 ? -66.116 -18.999 86.824 1.00 86.31 106 ALA A O 1
ATOM 870 N N . GLY A 1 107 ? -68.306 -18.505 86.794 1.00 88.12 107 GLY A N 1
ATOM 871 C CA . GLY A 1 107 ? -68.316 -18.020 85.411 1.00 88.12 107 GLY A CA 1
ATOM 872 C C . GLY A 1 107 ? -67.395 -16.817 85.189 1.00 88.12 107 GLY A C 1
ATOM 873 O O . GLY A 1 107 ? -66.664 -16.775 84.202 1.00 88.12 107 GLY A O 1
ATOM 874 N N . LEU A 1 108 ? -67.369 -15.866 86.128 1.00 87.62 108 LEU A N 1
ATOM 875 C CA . LEU A 1 108 ? -66.452 -14.724 86.077 1.00 87.62 108 LEU A CA 1
ATOM 876 C C . LEU A 1 108 ? -64.988 -15.148 86.245 1.00 87.62 108 LEU A C 1
ATOM 878 O O . LEU A 1 108 ? -64.125 -14.599 85.564 1.00 87.62 108 LEU A O 1
ATOM 882 N N . ARG A 1 109 ? -64.694 -16.132 87.105 1.00 86.06 109 ARG A N 1
ATOM 883 C CA . ARG A 1 109 ? -63.339 -16.694 87.236 1.00 86.06 109 ARG A CA 1
ATOM 884 C C . ARG A 1 109 ? -62.882 -17.359 85.944 1.00 86.06 109 ARG A C 1
ATOM 886 O O . ARG A 1 109 ? -61.783 -17.063 85.496 1.00 86.06 109 ARG A O 1
ATOM 893 N N . THR A 1 110 ? -63.732 -18.165 85.308 1.00 88.00 110 THR A N 1
ATOM 894 C CA . THR A 1 110 ? -63.407 -18.793 84.019 1.00 88.00 110 THR A CA 1
ATOM 895 C C . THR A 1 110 ? -63.155 -17.749 82.932 1.00 88.00 110 THR A C 1
ATOM 897 O O . THR A 1 110 ? -62.157 -17.840 82.227 1.00 88.00 110 THR A O 1
ATOM 900 N N . GLN A 1 111 ? -63.994 -16.712 82.833 1.00 87.25 111 GLN A N 1
ATOM 901 C CA . GLN A 1 111 ? -63.775 -15.622 81.873 1.00 87.25 111 GLN A CA 1
ATOM 902 C C . GLN A 1 111 ? -62.479 -14.851 82.147 1.00 87.25 111 GLN A C 1
ATOM 904 O O . GLN A 1 111 ? -61.785 -14.463 81.210 1.00 87.25 111 GLN A O 1
ATOM 909 N N . LEU A 1 112 ? -62.134 -14.620 83.418 1.00 84.94 112 LEU A N 1
ATOM 910 C CA . LEU A 1 112 ? -60.867 -13.992 83.790 1.00 84.94 112 LEU A CA 1
ATOM 911 C C . LEU A 1 112 ? -59.670 -14.880 83.445 1.00 84.94 112 LEU A C 1
ATOM 913 O O . LEU A 1 112 ? -58.686 -14.365 82.922 1.00 84.94 112 LEU A O 1
ATOM 917 N N . GLU A 1 113 ? -59.739 -16.185 83.697 1.00 86.88 113 GLU A N 1
ATOM 918 C CA . GLU A 1 113 ? -58.692 -17.143 83.320 1.00 86.88 113 GLU A CA 1
ATOM 919 C C . GLU A 1 113 ? -58.503 -17.203 81.799 1.00 86.88 113 GLU A C 1
ATOM 921 O O . GLU A 1 113 ? -57.373 -17.099 81.321 1.00 86.88 113 GLU A O 1
ATOM 926 N N . GLU A 1 114 ? -59.594 -17.268 81.034 1.00 87.94 114 GLU A N 1
ATOM 927 C CA . GLU A 1 114 ? -59.574 -17.268 79.567 1.00 87.94 114 GLU A CA 1
ATOM 928 C C . GLU A 1 114 ? -58.977 -15.962 79.021 1.00 87.94 114 GLU A C 1
ATOM 930 O O . GLU A 1 114 ? -58.022 -15.991 78.245 1.00 87.94 114 GLU A O 1
ATOM 935 N N . ARG A 1 115 ? -59.433 -14.802 79.515 1.00 87.06 115 ARG A N 1
ATOM 936 C CA . ARG A 1 115 ? -58.866 -13.494 79.142 1.00 87.06 115 ARG A CA 1
ATOM 937 C C . ARG A 1 115 ? -57.400 -13.348 79.522 1.00 87.06 115 ARG A C 1
ATOM 939 O O . ARG A 1 115 ? -56.637 -12.730 78.781 1.00 87.06 115 ARG A O 1
ATOM 946 N N . THR A 1 116 ? -56.997 -13.897 80.663 1.00 85.19 116 THR A N 1
ATOM 947 C CA . THR A 1 116 ? -55.598 -13.879 81.101 1.00 85.19 116 THR A CA 1
ATOM 948 C C . THR A 1 116 ? -54.747 -14.746 80.176 1.00 85.19 116 THR A C 1
ATOM 950 O O . THR A 1 116 ? -53.680 -14.306 79.753 1.00 85.19 116 THR A O 1
ATOM 953 N N . SER A 1 117 ? -55.242 -15.924 79.783 1.00 85.94 117 SER A N 1
ATOM 954 C CA . SER A 1 117 ? -54.569 -16.805 78.825 1.00 85.94 117 SER A CA 1
ATOM 955 C C . SER A 1 117 ? -54.422 -16.151 77.442 1.00 85.94 117 SER A C 1
ATOM 957 O O . SER A 1 117 ? -53.310 -16.095 76.911 1.00 85.94 117 SER A O 1
ATOM 959 N N . GLU A 1 118 ? -55.487 -15.551 76.900 1.00 86.31 118 GLU A N 1
ATOM 960 C CA . GLU A 1 118 ? -55.438 -14.796 75.636 1.00 86.31 118 GLU A CA 1
ATOM 961 C C . GLU A 1 118 ? -54.411 -13.657 75.687 1.00 86.31 118 GLU A C 1
ATOM 963 O O . GLU A 1 118 ? -53.585 -13.511 74.783 1.00 86.31 118 GLU A O 1
ATOM 968 N N . LEU A 1 119 ? -54.423 -12.860 76.762 1.00 83.31 119 LEU A N 1
ATOM 969 C CA . LEU A 1 119 ? -53.481 -11.755 76.943 1.00 83.31 119 LEU A CA 1
ATOM 970 C C . LEU A 1 119 ? -52.032 -12.244 77.027 1.00 83.31 119 LEU A C 1
ATOM 972 O O . LEU A 1 119 ? -51.143 -11.601 76.465 1.00 83.31 119 LEU A O 1
ATOM 976 N N . THR A 1 120 ? -51.779 -13.379 77.686 1.00 85.06 120 THR A N 1
ATOM 977 C CA . THR A 1 120 ? -50.434 -13.973 77.723 1.00 85.06 120 THR A CA 1
ATOM 978 C C . THR A 1 120 ? -49.974 -14.437 76.344 1.00 85.06 120 THR A C 1
ATOM 980 O O . THR A 1 120 ? -48.875 -14.068 75.934 1.00 85.06 120 THR A O 1
ATOM 983 N N . ALA A 1 121 ? -50.828 -15.121 75.576 1.00 84.12 121 ALA A N 1
ATOM 984 C CA . ALA A 1 121 ? -50.498 -15.571 74.224 1.00 84.12 121 ALA A CA 1
ATOM 985 C C . ALA A 1 121 ? -50.214 -14.392 73.273 1.00 84.12 121 ALA A C 1
ATOM 987 O O . ALA A 1 121 ? -49.222 -14.394 72.543 1.00 84.12 121 ALA A O 1
ATOM 988 N N . VAL A 1 122 ? -51.031 -13.334 73.328 1.00 85.31 122 VAL A N 1
ATOM 989 C CA . VAL A 1 122 ? -50.823 -12.111 72.531 1.00 85.31 122 VAL A CA 1
ATOM 990 C C . VAL A 1 122 ? -49.550 -11.371 72.954 1.00 85.31 122 VAL A C 1
ATOM 992 O O . VAL A 1 122 ? -48.857 -10.794 72.110 1.00 85.31 122 VAL A O 1
ATOM 995 N N . SER A 1 123 ? -49.211 -11.375 74.246 1.00 83.25 123 SER A N 1
ATOM 996 C CA . SER A 1 123 ? -47.965 -10.787 74.751 1.00 83.25 123 SER A CA 1
ATOM 997 C C . SER A 1 123 ? -46.735 -11.548 74.252 1.00 83.25 123 SER A C 1
ATOM 999 O O . SER A 1 123 ? -45.786 -10.934 73.758 1.00 83.25 123 SER A O 1
ATOM 1001 N N . GLU A 1 124 ? -46.768 -12.881 74.297 1.00 84.62 124 GLU A N 1
ATOM 1002 C CA . GLU A 1 124 ? -45.701 -13.739 73.777 1.00 84.62 124 GLU A CA 1
ATOM 1003 C C . GLU A 1 124 ? -45.529 -13.585 72.265 1.00 84.62 124 GLU A C 1
ATOM 1005 O O . GLU A 1 124 ? -44.404 -13.410 71.793 1.00 84.62 124 GLU A O 1
ATOM 1010 N N . GLN A 1 125 ? -46.627 -13.541 71.508 1.00 86.25 125 GLN A N 1
ATOM 1011 C CA . GLN A 1 125 ? -46.587 -13.313 70.065 1.00 86.25 125 GLN A CA 1
ATOM 1012 C C . GLN A 1 125 ? -46.019 -11.928 69.720 1.00 86.25 125 GLN A C 1
ATOM 1014 O O . GLN A 1 125 ? -45.175 -11.812 68.831 1.00 86.25 125 GLN A O 1
ATOM 1019 N N . ASN A 1 126 ? -46.408 -10.876 70.449 1.00 82.50 126 ASN A N 1
ATOM 1020 C CA . ASN A 1 126 ? -45.823 -9.543 70.276 1.00 82.50 126 ASN A CA 1
ATOM 1021 C C . ASN A 1 126 ? -44.336 -9.513 70.636 1.00 82.50 126 ASN A C 1
ATOM 1023 O O . ASN A 1 126 ? -43.557 -8.820 69.982 1.00 82.50 126 ASN A O 1
ATOM 1027 N N . ARG A 1 127 ? -43.922 -10.254 71.668 1.00 84.06 127 ARG A N 1
ATOM 1028 C CA . ARG A 1 127 ? -42.513 -10.372 72.046 1.00 84.06 127 ARG A CA 1
ATOM 1029 C C . ARG A 1 127 ? -41.707 -11.083 70.958 1.00 84.06 127 ARG A C 1
ATOM 1031 O O . ARG A 1 127 ? -40.628 -10.605 70.622 1.00 84.06 127 ARG A O 1
ATOM 1038 N N . ALA A 1 128 ? -42.242 -12.159 70.382 1.00 83.38 128 ALA A N 1
ATOM 1039 C CA . ALA A 1 128 ? -41.628 -12.871 69.264 1.00 83.38 128 ALA A CA 1
ATOM 1040 C C . ALA A 1 128 ? -41.516 -11.979 68.017 1.00 83.38 128 ALA A C 1
ATOM 1042 O O . ALA A 1 128 ? -40.428 -11.842 67.465 1.00 83.38 128 ALA A O 1
ATOM 1043 N N . ALA A 1 129 ? -42.596 -11.288 67.638 1.00 84.38 129 ALA A N 1
ATOM 1044 C CA . ALA A 1 129 ? -42.600 -10.374 66.496 1.00 84.38 129 ALA A CA 1
ATOM 1045 C C . ALA A 1 129 ? -41.619 -9.202 66.677 1.00 84.38 129 ALA A C 1
ATOM 1047 O O . ALA A 1 129 ? -40.913 -8.835 65.742 1.00 84.38 129 ALA A O 1
ATOM 1048 N N . ARG A 1 130 ? -41.524 -8.629 67.886 1.00 85.12 130 ARG A N 1
ATOM 1049 C CA . ARG A 1 130 ? -40.536 -7.580 68.195 1.00 85.12 130 ARG A CA 1
ATOM 1050 C C . ARG A 1 130 ? -39.103 -8.095 68.109 1.00 85.12 130 ARG A C 1
ATOM 1052 O O . ARG A 1 130 ? -38.271 -7.415 67.521 1.00 85.12 130 ARG A O 1
ATOM 1059 N N . ALA A 1 131 ? -38.828 -9.287 68.639 1.00 84.56 131 ALA A N 1
ATOM 1060 C CA . ALA A 1 131 ? -37.506 -9.904 68.539 1.00 84.56 131 ALA A CA 1
ATOM 1061 C C . ALA A 1 131 ? -37.123 -10.209 67.079 1.00 84.56 131 ALA A C 1
ATOM 1063 O O . ALA A 1 131 ? -35.966 -10.056 66.692 1.00 84.56 131 ALA A O 1
ATOM 1064 N N . GLU A 1 132 ? -38.089 -10.604 66.249 1.00 85.69 132 GLU A N 1
ATOM 1065 C CA . GLU A 1 132 ? -37.871 -10.848 64.823 1.00 85.69 132 GLU A CA 1
ATOM 1066 C C . GLU A 1 132 ? -37.641 -9.550 64.035 1.00 85.69 132 GLU A C 1
ATOM 1068 O O . GLU A 1 132 ? -36.720 -9.487 63.221 1.00 85.69 132 GLU A O 1
ATOM 1073 N N . LEU A 1 133 ? -38.395 -8.485 64.331 1.00 85.06 133 LEU A N 1
ATOM 1074 C CA . LEU A 1 133 ? -38.156 -7.153 63.767 1.00 85.06 133 LEU A CA 1
ATOM 1075 C C . LEU A 1 133 ? -36.782 -6.601 64.162 1.00 85.06 133 LEU A C 1
ATOM 1077 O O . LEU A 1 133 ? -36.074 -6.068 63.312 1.00 85.06 133 LEU A O 1
ATOM 1081 N N . GLU A 1 134 ? -36.378 -6.756 65.422 1.00 86.81 134 GLU A N 1
ATOM 1082 C CA . GLU A 1 134 ? -35.055 -6.342 65.896 1.00 86.81 134 GLU A CA 1
ATOM 1083 C C . GLU A 1 134 ? -33.945 -7.136 65.194 1.00 86.81 134 GLU A C 1
ATOM 1085 O O . GLU A 1 134 ? -32.972 -6.557 64.708 1.00 86.81 134 GLU A O 1
ATOM 1090 N N . ARG A 1 135 ? -34.128 -8.454 65.027 1.00 86.81 135 ARG A N 1
ATOM 1091 C CA . ARG A 1 135 ? -33.207 -9.299 64.257 1.00 86.81 135 ARG A CA 1
ATOM 1092 C C . ARG A 1 135 ? -33.077 -8.829 62.804 1.00 86.81 135 ARG A C 1
ATOM 1094 O O . ARG A 1 135 ? -31.957 -8.755 62.301 1.00 86.81 135 ARG A O 1
ATOM 1101 N N . LEU A 1 136 ? -34.189 -8.521 62.137 1.00 86.19 136 LEU A N 1
ATOM 1102 C CA . LEU A 1 136 ? -34.189 -8.010 60.762 1.00 86.19 136 LEU A CA 1
ATOM 1103 C C . LEU A 1 136 ? -33.549 -6.622 60.664 1.00 86.19 136 LEU A C 1
ATOM 1105 O O . LEU A 1 136 ? -32.802 -6.377 59.721 1.00 86.19 136 LEU A O 1
ATOM 1109 N N . SER A 1 137 ? -33.786 -5.742 61.640 1.00 88.06 137 SER A N 1
ATOM 1110 C CA . SER A 1 137 ? -33.150 -4.420 61.711 1.00 88.06 137 SER A CA 1
ATOM 1111 C C . SER A 1 137 ? -31.629 -4.547 61.807 1.00 88.06 137 SER A C 1
ATOM 1113 O O . SER A 1 137 ? -30.906 -3.909 61.047 1.00 88.06 137 SER A O 1
ATOM 1115 N N . ILE A 1 138 ? -31.135 -5.433 62.677 1.00 87.25 138 ILE A N 1
ATOM 1116 C CA . ILE A 1 138 ? -29.697 -5.707 62.816 1.00 87.25 138 ILE A CA 1
ATOM 1117 C C . ILE A 1 138 ? -29.119 -6.294 61.516 1.00 87.25 138 ILE A C 1
ATOM 1119 O O . ILE A 1 138 ? -28.008 -5.939 61.120 1.00 87.25 138 ILE A O 1
ATOM 1123 N N . ASP A 1 139 ? -29.843 -7.193 60.841 1.00 87.06 139 ASP A N 1
ATOM 1124 C CA . ASP A 1 139 ? -29.416 -7.761 59.551 1.00 87.06 139 ASP A CA 1
ATOM 1125 C C . ASP A 1 139 ? -29.360 -6.692 58.444 1.00 87.06 139 ASP A C 1
ATOM 1127 O O . ASP A 1 139 ? -28.407 -6.647 57.661 1.00 87.06 139 ASP A O 1
ATOM 1131 N N . GLN A 1 140 ? -30.332 -5.774 58.419 1.00 88.50 140 GLN A N 1
ATOM 1132 C CA . GLN A 1 140 ? -30.365 -4.642 57.491 1.00 88.50 140 GLN A CA 1
ATOM 1133 C C . GLN A 1 140 ? -29.224 -3.655 57.734 1.00 88.50 140 GLN A C 1
ATOM 1135 O O . GLN A 1 140 ? -28.558 -3.271 56.776 1.00 88.50 140 GLN A O 1
ATOM 1140 N N . GLU A 1 141 ? -28.951 -3.275 58.984 1.00 88.69 141 GLU A N 1
ATOM 1141 C CA . GLU A 1 141 ? -27.838 -2.377 59.318 1.00 88.69 141 GLU A CA 1
ATOM 1142 C C . GLU A 1 141 ? -26.489 -2.976 58.909 1.00 88.69 141 GLU A C 1
ATOM 1144 O O . GLU A 1 141 ? -25.658 -2.297 58.298 1.00 88.69 141 GLU A O 1
ATOM 1149 N N . LYS A 1 142 ? -26.283 -4.273 59.175 1.00 89.12 142 LYS A N 1
ATOM 1150 C CA . LYS A 1 142 ? -25.082 -4.993 58.730 1.00 89.12 142 LYS A CA 1
ATOM 1151 C C . LYS A 1 142 ? -24.971 -5.007 57.210 1.00 89.12 142 LYS A C 1
ATOM 1153 O O . LYS A 1 142 ? -23.899 -4.723 56.681 1.00 89.12 142 LYS A O 1
ATOM 1158 N N . THR A 1 143 ? -26.064 -5.300 56.510 1.00 89.62 143 THR A N 1
ATOM 1159 C CA . THR A 1 143 ? -26.089 -5.311 55.042 1.00 89.62 143 THR A CA 1
ATOM 1160 C C . THR A 1 143 ? -25.777 -3.929 54.474 1.00 89.62 143 THR A C 1
ATOM 1162 O O . THR A 1 143 ? -24.913 -3.813 53.610 1.00 89.62 143 THR A O 1
ATOM 1165 N N . ALA A 1 144 ? -26.392 -2.872 55.009 1.00 89.44 144 ALA A N 1
ATOM 1166 C CA . ALA A 1 144 ? -26.151 -1.496 54.586 1.00 89.44 144 ALA A CA 1
ATOM 1167 C C . ALA A 1 144 ? -24.689 -1.074 54.799 1.00 89.44 144 ALA A C 1
ATOM 1169 O O . ALA A 1 144 ? -24.092 -0.439 53.929 1.00 89.44 144 ALA A O 1
ATOM 1170 N N . ALA A 1 145 ? -24.076 -1.468 55.920 1.00 90.38 145 ALA A N 1
ATOM 1171 C CA . ALA A 1 145 ? -22.663 -1.203 56.177 1.00 90.38 145 ALA A CA 1
ATOM 1172 C C . ALA A 1 145 ? -21.741 -1.926 55.176 1.00 90.38 145 ALA A C 1
ATOM 1174 O O . ALA A 1 145 ? -20.783 -1.327 54.677 1.00 90.38 145 ALA A O 1
ATOM 1175 N N . ILE A 1 146 ? -22.036 -3.191 54.850 1.00 92.31 146 ILE A N 1
ATOM 1176 C CA . ILE A 1 146 ? -21.284 -3.959 53.846 1.00 92.31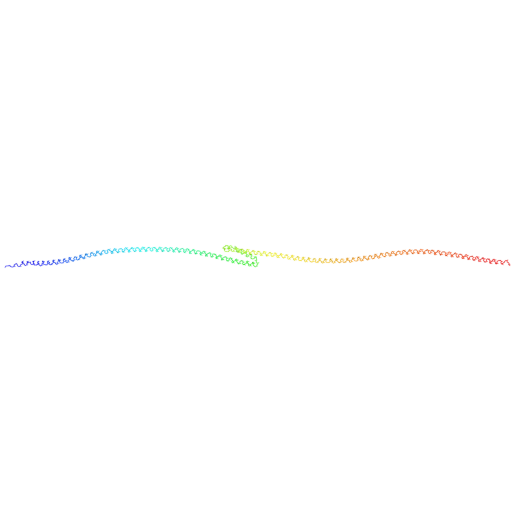 146 ILE A CA 1
ATOM 1177 C C . ILE A 1 146 ? -21.440 -3.318 52.461 1.00 92.31 146 ILE A C 1
ATOM 1179 O O . ILE A 1 146 ? -20.442 -3.110 51.769 1.00 92.31 146 ILE A O 1
ATOM 1183 N N . GLU A 1 147 ? -22.663 -2.958 52.066 1.00 90.94 147 GLU A N 1
ATOM 1184 C CA . GLU A 1 147 ? -22.953 -2.327 50.773 1.00 90.94 147 GLU A CA 1
ATOM 1185 C C . GLU A 1 147 ? -22.297 -0.947 50.639 1.00 90.94 147 GLU A C 1
ATOM 1187 O O . GLU A 1 147 ? -21.749 -0.636 49.583 1.00 90.94 147 GLU A O 1
ATOM 1192 N N . ALA A 1 148 ? -22.257 -0.143 51.705 1.00 91.81 148 ALA A N 1
ATOM 1193 C CA . ALA A 1 148 ? -21.565 1.146 51.699 1.00 91.81 148 ALA A CA 1
ATOM 1194 C C . ALA A 1 148 ? -20.054 0.985 51.458 1.00 91.81 148 ALA A C 1
ATOM 1196 O O . ALA A 1 148 ? -19.472 1.682 50.620 1.00 91.81 148 ALA A O 1
ATOM 1197 N N . GLN A 1 149 ? -19.414 0.031 52.144 1.00 93.75 149 GLN A N 1
ATOM 1198 C CA . GLN A 1 149 ? -17.995 -0.273 51.926 1.00 93.75 149 GLN A CA 1
ATOM 1199 C C . GLN A 1 149 ? -17.740 -0.810 50.517 1.00 93.75 149 GLN A C 1
ATOM 1201 O O . GLN A 1 149 ? -16.761 -0.432 49.871 1.00 93.75 149 GLN A O 1
ATOM 1206 N N . LEU A 1 150 ? -18.624 -1.677 50.029 1.00 93.56 150 LEU A N 1
ATOM 1207 C CA . LEU A 1 150 ? -18.533 -2.241 48.693 1.00 93.56 150 LEU A CA 1
ATOM 1208 C C . LEU A 1 150 ? -18.668 -1.154 47.618 1.00 93.56 150 LEU A C 1
ATOM 1210 O O . LEU A 1 150 ? -17.852 -1.100 46.701 1.00 93.56 150 LEU A O 1
ATOM 1214 N N . SER A 1 151 ? -19.634 -0.248 47.773 1.00 93.06 151 SER A N 1
ATOM 1215 C CA . SER A 1 151 ? -19.838 0.898 46.885 1.00 93.06 151 SER A CA 1
ATOM 1216 C C . SER A 1 151 ? -18.600 1.791 46.822 1.00 93.06 151 SER A C 1
ATOM 1218 O O . SER A 1 151 ? -18.182 2.184 45.735 1.00 93.06 151 SER A O 1
ATOM 1220 N N . ALA A 1 152 ? -17.969 2.078 47.964 1.00 94.38 152 ALA A N 1
ATOM 1221 C CA . ALA A 1 152 ? -16.734 2.861 47.998 1.00 94.38 152 ALA A CA 1
ATOM 1222 C C . ALA A 1 152 ? -15.586 2.161 47.249 1.00 94.38 152 ALA A C 1
ATOM 1224 O O . ALA A 1 152 ? -14.844 2.801 46.505 1.00 94.38 152 ALA A O 1
ATOM 1225 N N . ARG A 1 153 ? -15.455 0.835 47.391 1.00 95.06 153 ARG A N 1
ATOM 1226 C CA . ARG A 1 153 ? -14.435 0.058 46.669 1.00 95.06 153 ARG A CA 1
ATOM 1227 C C . ARG A 1 153 ? -14.696 0.029 45.162 1.00 95.06 153 ARG A C 1
ATOM 1229 O O . ARG A 1 153 ? -13.755 0.226 44.396 1.00 95.06 153 ARG A O 1
ATOM 1236 N N . TYR A 1 154 ? -15.948 -0.159 44.738 1.00 94.38 154 TYR A N 1
ATOM 1237 C CA . TYR A 1 154 ? -16.319 -0.078 43.322 1.00 94.38 154 TYR A CA 1
ATOM 1238 C C . TYR A 1 154 ? -16.057 1.305 42.736 1.00 94.38 154 TYR A C 1
ATOM 1240 O O . TYR A 1 154 ? -15.562 1.386 41.618 1.00 94.38 154 TYR A O 1
ATOM 1248 N N . ALA A 1 155 ? -16.328 2.381 43.480 1.00 93.69 155 ALA A N 1
ATOM 1249 C CA . ALA A 1 155 ? -16.025 3.737 43.031 1.00 93.69 155 ALA A CA 1
ATOM 1250 C C . ALA A 1 155 ? -14.522 3.920 42.759 1.00 93.69 155 ALA A C 1
ATOM 1252 O O . ALA A 1 155 ? -14.149 4.473 41.727 1.00 93.69 155 ALA A O 1
ATOM 1253 N N . THR A 1 156 ? -13.658 3.388 43.630 1.00 95.12 156 THR A N 1
ATOM 1254 C CA . THR A 1 156 ? -12.202 3.401 43.419 1.00 95.12 156 THR A CA 1
ATOM 1255 C C . THR A 1 156 ? -11.791 2.594 42.188 1.00 95.12 156 THR A C 1
ATOM 1257 O O . THR A 1 156 ? -11.039 3.103 41.358 1.00 95.12 156 THR A O 1
ATOM 1260 N N . ALA A 1 157 ? -12.299 1.365 42.038 1.00 94.44 157 ALA A N 1
ATOM 1261 C CA . ALA A 1 157 ? -11.996 0.524 40.879 1.00 94.44 157 ALA A CA 1
ATOM 1262 C C . ALA A 1 157 ? -12.457 1.185 39.568 1.00 94.44 157 ALA A C 1
ATOM 1264 O O . ALA A 1 157 ? -11.697 1.260 38.607 1.00 94.44 157 ALA A O 1
ATOM 1265 N N . ALA A 1 158 ? -13.674 1.733 39.550 1.00 92.75 158 ALA A N 1
ATOM 1266 C CA . ALA A 1 158 ? -14.226 2.439 38.400 1.00 92.75 158 ALA A CA 1
ATOM 1267 C C . ALA A 1 158 ? -13.403 3.684 38.041 1.00 92.75 158 ALA A C 1
ATOM 1269 O O . ALA A 1 158 ? -13.123 3.903 36.866 1.00 92.75 158 ALA A O 1
ATOM 1270 N N . ALA A 1 159 ? -12.966 4.468 39.031 1.00 94.31 159 ALA A N 1
ATOM 1271 C CA . ALA A 1 159 ? -12.112 5.628 38.796 1.00 94.31 159 ALA A CA 1
ATOM 1272 C C . ALA A 1 159 ? -10.758 5.232 38.186 1.00 94.31 159 ALA A C 1
ATOM 1274 O O . ALA A 1 159 ? -10.300 5.879 37.251 1.00 94.31 159 ALA A O 1
ATOM 1275 N N . GLN A 1 160 ? -10.132 4.155 38.668 1.00 93.88 160 GLN A N 1
ATOM 1276 C CA . GLN A 1 160 ? -8.864 3.665 38.115 1.00 93.88 160 GLN A CA 1
ATOM 1277 C C . GLN A 1 160 ? -9.016 3.176 36.674 1.00 93.88 160 GLN A C 1
ATOM 1279 O O . GLN A 1 160 ? -8.207 3.546 35.829 1.00 93.88 160 GLN A O 1
ATOM 1284 N N . ILE A 1 161 ? -10.077 2.417 36.385 1.00 92.81 161 ILE A N 1
ATOM 1285 C CA . ILE A 1 161 ? -10.393 1.963 35.025 1.00 92.81 161 ILE A CA 1
ATOM 1286 C C . ILE A 1 161 ? -10.643 3.165 34.105 1.00 92.81 161 ILE A C 1
ATOM 1288 O O . ILE A 1 161 ? -10.120 3.210 32.999 1.00 92.81 161 ILE A O 1
ATOM 1292 N N . PHE A 1 162 ? -11.394 4.168 34.567 1.00 92.38 162 PHE A N 1
ATOM 1293 C CA . PHE A 1 162 ? -11.681 5.371 33.783 1.00 92.38 162 PHE A CA 1
ATOM 1294 C C . PHE A 1 162 ? -10.437 6.232 33.519 1.00 92.38 162 PHE A C 1
ATOM 1296 O O . PHE A 1 162 ? -10.329 6.858 32.471 1.00 92.38 162 PHE A O 1
ATOM 1303 N N . MET A 1 163 ? -9.487 6.263 34.456 1.00 93.50 163 MET A N 1
ATOM 1304 C CA . MET A 1 163 ? -8.204 6.960 34.302 1.00 93.50 163 MET A CA 1
ATOM 1305 C C . MET A 1 163 ? -7.154 6.138 33.540 1.00 93.50 163 MET A C 1
ATOM 1307 O O . MET A 1 163 ? -5.975 6.485 33.599 1.00 93.50 163 MET A O 1
ATOM 1311 N N . ASP A 1 164 ? -7.562 5.053 32.876 1.00 91.25 164 ASP A N 1
ATOM 1312 C CA . ASP A 1 164 ? -6.697 4.154 32.104 1.00 91.25 164 ASP A CA 1
ATOM 1313 C C . ASP A 1 164 ? -5.590 3.470 32.933 1.00 91.25 164 ASP A C 1
ATOM 1315 O O . ASP A 1 164 ? -4.581 2.977 32.436 1.00 91.25 164 ASP A O 1
ATOM 1319 N N . LYS A 1 165 ? -5.777 3.401 34.255 1.00 93.94 165 LYS A N 1
ATOM 1320 C CA . LYS A 1 165 ? -4.887 2.685 35.178 1.00 93.94 165 LYS A CA 1
ATOM 1321 C C . LYS A 1 165 ? -5.380 1.257 35.346 1.00 93.94 165 LYS A C 1
ATOM 1323 O O . LYS A 1 165 ? -5.828 0.855 36.421 1.00 93.94 165 LYS A O 1
ATOM 1328 N N . LEU A 1 166 ? -5.338 0.499 34.255 1.00 92.75 166 LEU A N 1
ATOM 1329 C CA . LEU A 1 166 ? -5.943 -0.830 34.164 1.00 92.75 166 LEU A CA 1
ATOM 1330 C C . LEU A 1 166 ? -5.331 -1.849 35.143 1.00 92.75 166 LEU A C 1
ATOM 1332 O O . LEU A 1 166 ? -6.069 -2.662 35.705 1.00 92.75 166 LEU A O 1
ATOM 1336 N N . SER A 1 167 ? -4.023 -1.764 35.428 1.00 93.06 167 SER A N 1
ATOM 1337 C CA . SER A 1 167 ? -3.368 -2.591 36.457 1.00 93.06 167 SER A CA 1
ATOM 1338 C C . SER A 1 167 ? -3.927 -2.310 37.851 1.00 93.06 167 SER A C 1
ATOM 1340 O O . SER A 1 167 ? -4.338 -3.229 38.556 1.00 93.06 167 SER A O 1
ATOM 1342 N N . ASP A 1 168 ? -4.020 -1.031 38.218 1.00 93.38 168 ASP A N 1
ATOM 1343 C CA . ASP A 1 168 ? -4.512 -0.603 39.527 1.00 93.38 168 ASP A CA 1
ATOM 1344 C C . ASP A 1 168 ? -6.000 -0.949 39.684 1.00 93.38 168 ASP A C 1
ATOM 1346 O O . ASP A 1 168 ? -6.438 -1.387 40.750 1.00 93.38 168 ASP A O 1
ATOM 1350 N N . GLY A 1 169 ? -6.773 -0.793 38.602 1.00 92.94 169 GLY A N 1
ATOM 1351 C CA . GLY A 1 169 ? -8.176 -1.192 38.527 1.00 92.94 169 GLY A CA 1
ATOM 1352 C C . GLY A 1 169 ? -8.357 -2.691 38.758 1.00 92.94 169 GLY A C 1
ATOM 1353 O O . GLY A 1 169 ? -9.218 -3.091 39.544 1.00 92.94 169 GLY A O 1
ATOM 1354 N N . ARG A 1 170 ? -7.506 -3.527 38.149 1.00 94.38 170 ARG A N 1
ATOM 1355 C CA . ARG A 1 170 ? -7.497 -4.981 38.364 1.00 94.38 170 ARG A CA 1
ATOM 1356 C C . ARG A 1 170 ? -7.179 -5.343 39.815 1.00 94.38 170 ARG A C 1
ATOM 1358 O O . ARG A 1 170 ? -7.875 -6.174 40.397 1.00 94.38 170 ARG A O 1
ATOM 1365 N N . ASP A 1 171 ? -6.196 -4.687 40.424 1.00 95.12 171 ASP A N 1
ATOM 1366 C CA . ASP A 1 171 ? -5.860 -4.899 41.836 1.00 95.12 171 ASP A CA 1
ATOM 1367 C C . ASP A 1 171 ? -7.020 -4.511 42.765 1.00 95.12 171 ASP A C 1
ATOM 1369 O O . ASP A 1 171 ? -7.293 -5.187 43.762 1.00 95.12 171 ASP A O 1
ATOM 1373 N N . SER A 1 172 ? -7.746 -3.437 42.447 1.00 95.12 172 SER A N 1
ATOM 1374 C CA . SER A 1 172 ? -8.946 -3.045 43.192 1.00 95.12 172 SER A CA 1
ATOM 1375 C C . SER A 1 172 ? -10.093 -4.042 43.032 1.00 95.12 172 SER A C 1
ATOM 1377 O O . SER A 1 172 ? -10.771 -4.337 44.017 1.00 95.12 172 SER A O 1
ATOM 1379 N N . LEU A 1 173 ? -10.287 -4.613 41.841 1.00 95.62 173 LEU A N 1
ATOM 1380 C CA . LEU A 1 173 ? -11.253 -5.692 41.607 1.00 95.62 173 LEU A CA 1
ATOM 1381 C C . LEU A 1 173 ? -10.898 -6.961 42.397 1.00 95.62 173 LEU A C 1
ATOM 1383 O O . LEU A 1 173 ? -11.777 -7.545 43.036 1.00 95.62 173 LEU A O 1
ATOM 1387 N N . ALA A 1 174 ? -9.614 -7.322 42.469 1.00 94.81 174 ALA A N 1
ATOM 1388 C CA . ALA A 1 174 ? -9.142 -8.425 43.305 1.00 94.81 174 ALA A CA 1
ATOM 1389 C C . ALA A 1 174 ? -9.450 -8.184 44.795 1.00 94.81 174 ALA A C 1
ATOM 1391 O O . ALA A 1 174 ? -9.982 -9.067 45.472 1.00 94.81 174 ALA A O 1
ATOM 1392 N N . LYS A 1 175 ? -9.222 -6.960 45.294 1.00 95.00 175 LYS A N 1
ATOM 1393 C CA . LYS A 1 175 ? -9.576 -6.558 46.670 1.00 95.00 175 LYS A CA 1
ATOM 1394 C C . LYS A 1 175 ? -11.086 -6.569 46.925 1.00 95.00 175 LYS A C 1
ATOM 1396 O O . LYS A 1 175 ? -11.514 -6.871 48.038 1.00 95.00 175 LYS A O 1
ATOM 1401 N N . ILE A 1 176 ? -11.910 -6.228 45.930 1.00 95.06 176 ILE A N 1
ATOM 1402 C CA . ILE A 1 176 ? -13.375 -6.346 46.023 1.00 95.06 176 ILE A CA 1
ATOM 1403 C C . ILE A 1 176 ? -13.774 -7.818 46.130 1.00 95.06 176 ILE A C 1
ATOM 1405 O O . ILE A 1 176 ? -14.579 -8.169 46.989 1.00 95.06 176 ILE A O 1
ATOM 1409 N N . ARG A 1 177 ? -13.189 -8.693 45.309 1.00 95.19 177 ARG A N 1
ATOM 1410 C CA . ARG A 1 177 ? -13.449 -10.136 45.350 1.00 95.19 177 ARG A CA 1
ATOM 1411 C C . ARG A 1 177 ? -13.037 -10.760 46.684 1.00 95.19 177 ARG A C 1
ATOM 1413 O O . ARG A 1 177 ? -13.785 -11.570 47.228 1.00 95.19 177 ARG A O 1
ATOM 1420 N N . GLU A 1 178 ? -11.886 -10.372 47.227 1.00 94.38 178 GLU A N 1
ATOM 1421 C CA . GLU A 1 178 ? -11.441 -10.779 48.564 1.00 94.38 178 GLU A CA 1
ATOM 1422 C C . GLU A 1 178 ? -12.445 -10.326 49.633 1.00 94.38 178 GLU A C 1
ATOM 1424 O O . GLU A 1 178 ? -12.923 -11.140 50.423 1.00 94.38 178 GLU A O 1
ATOM 1429 N N . PHE A 1 179 ? -12.859 -9.055 49.584 1.00 94.12 179 PHE A N 1
ATOM 1430 C CA . PHE A 1 179 ? -13.863 -8.503 50.489 1.00 94.12 179 PHE A CA 1
ATOM 1431 C C . PHE A 1 179 ? -15.191 -9.273 50.417 1.00 94.12 179 PHE A C 1
ATOM 1433 O O . PHE A 1 179 ? -15.688 -9.724 51.446 1.00 94.12 179 PHE A O 1
ATOM 1440 N N . LEU A 1 180 ? -15.737 -9.520 49.221 1.00 92.50 180 LEU A N 1
ATOM 1441 C CA . LEU A 1 180 ? -16.977 -10.289 49.018 1.00 92.50 180 LEU A CA 1
ATOM 1442 C C . LEU A 1 180 ? -16.898 -11.731 49.562 1.00 92.50 180 LEU A C 1
ATOM 1444 O O . LEU A 1 180 ? -17.928 -12.347 49.853 1.00 92.50 180 LEU A O 1
ATOM 1448 N N . ASN A 1 181 ? -15.691 -12.279 49.714 1.00 91.69 181 ASN A N 1
ATOM 1449 C CA . ASN A 1 181 ? -15.439 -13.612 50.257 1.00 91.69 181 ASN A CA 1
ATOM 1450 C C . ASN A 1 181 ? -15.088 -13.630 51.752 1.00 91.69 181 ASN A C 1
ATOM 1452 O O . ASN A 1 181 ? -14.760 -14.693 52.279 1.00 91.69 181 ASN A O 1
ATOM 1456 N N . THR A 1 182 ? -15.227 -12.505 52.459 1.00 93.19 182 THR A N 1
ATOM 1457 C CA . THR A 1 182 ? -14.990 -12.446 53.907 1.00 93.19 182 THR A CA 1
ATOM 1458 C C . THR A 1 182 ? -15.944 -13.399 54.653 1.00 93.19 182 THR A C 1
ATOM 1460 O O . THR A 1 182 ? -17.165 -13.292 54.487 1.00 93.19 182 THR A O 1
ATOM 1463 N N . PRO A 1 183 ? -15.440 -14.309 55.513 1.00 88.25 183 PRO A N 1
ATOM 1464 C CA . PRO A 1 183 ? -16.270 -15.309 56.195 1.00 88.25 183 PRO A CA 1
ATOM 1465 C C . PRO A 1 183 ? -17.399 -14.725 57.052 1.00 88.25 183 PRO A C 1
ATOM 1467 O O . PRO A 1 183 ? -18.471 -15.318 57.148 1.00 88.25 183 PRO A O 1
ATOM 1470 N N . SER A 1 184 ? -17.202 -13.537 57.635 1.00 86.81 184 SER A N 1
ATOM 1471 C CA . SER A 1 184 ? -18.211 -12.858 58.463 1.00 86.81 184 SER A CA 1
ATOM 1472 C C . SER A 1 184 ? -19.517 -12.576 57.710 1.00 86.81 184 SER A C 1
ATOM 1474 O O . SER A 1 184 ? -20.586 -12.541 58.322 1.00 86.81 184 SER A O 1
ATOM 1476 N N . PHE A 1 185 ? -19.462 -12.449 56.383 1.00 87.31 185 PHE A N 1
ATOM 1477 C CA . PHE A 1 185 ? -20.626 -12.154 55.551 1.00 87.31 185 PHE A CA 1
ATOM 1478 C C . PHE A 1 185 ? -21.524 -13.371 55.311 1.00 87.31 185 PHE A C 1
ATOM 1480 O O . PHE A 1 185 ? -22.681 -13.203 54.933 1.00 87.31 185 PHE A O 1
ATOM 1487 N N . GLN A 1 186 ? -21.046 -14.594 55.577 1.00 83.62 186 GLN A N 1
ATOM 1488 C CA . GLN A 1 186 ? -21.863 -15.816 55.477 1.00 83.62 186 GLN A CA 1
ATOM 1489 C C . GLN A 1 186 ? -23.040 -15.819 56.461 1.00 83.62 186 GLN A C 1
ATOM 1491 O O . GLN A 1 186 ? -24.054 -16.463 56.213 1.00 83.62 186 GLN A O 1
ATOM 1496 N N . SER A 1 187 ? -22.919 -15.068 57.558 1.00 83.25 187 SER A N 1
ATOM 1497 C CA . SER A 1 187 ? -23.952 -14.952 58.591 1.00 83.25 187 SER A CA 1
ATOM 1498 C C . SER A 1 187 ? -25.096 -13.986 58.250 1.00 83.25 187 SER A C 1
ATOM 1500 O O . SER A 1 187 ? -26.042 -13.901 59.029 1.00 83.25 187 SER A O 1
ATOM 1502 N N . VAL A 1 188 ? -25.022 -13.282 57.110 1.00 86.62 188 VAL A N 1
ATOM 1503 C CA . VAL A 1 188 ? -25.984 -12.259 56.657 1.00 86.62 188 VAL A CA 1
ATOM 1504 C C . VAL A 1 188 ? -26.728 -12.788 55.416 1.00 86.62 188 VAL A C 1
ATOM 1506 O O . VAL A 1 188 ? -26.206 -12.689 54.300 1.00 86.62 188 VAL A O 1
ATOM 1509 N N . PRO A 1 189 ? -27.923 -13.398 55.561 1.00 84.88 189 PRO A N 1
ATOM 1510 C CA . PRO A 1 189 ? -28.597 -14.109 54.467 1.00 84.88 189 PRO A CA 1
ATOM 1511 C C . PRO A 1 189 ? -28.991 -13.200 53.299 1.00 84.88 189 PRO A C 1
ATOM 1513 O O . PRO A 1 189 ? -28.847 -13.572 52.135 1.00 84.88 189 PRO A O 1
ATOM 1516 N N . THR A 1 190 ? -29.457 -11.990 53.609 1.00 84.00 190 THR A N 1
ATOM 1517 C CA . THR A 1 190 ? -29.871 -10.980 52.624 1.00 84.00 190 THR A CA 1
ATOM 1518 C C . THR A 1 190 ? -28.715 -10.541 51.721 1.00 84.00 190 THR A C 1
ATOM 1520 O O . THR A 1 190 ? -28.914 -10.320 50.525 1.00 84.00 190 THR A O 1
ATOM 1523 N N . PHE A 1 191 ? -27.495 -10.494 52.259 1.00 88.50 191 PHE A N 1
ATOM 1524 C CA . PHE A 1 191 ? -26.286 -10.185 51.500 1.00 88.50 191 PHE A CA 1
ATOM 1525 C C . PHE A 1 191 ? -25.862 -11.327 50.563 1.00 88.50 191 PHE A C 1
ATOM 1527 O O . PHE A 1 191 ? -25.427 -11.065 49.441 1.00 88.50 191 PHE A O 1
ATOM 1534 N N . GLN A 1 192 ? -26.024 -12.593 50.968 1.00 86.69 192 GLN A N 1
ATOM 1535 C CA . GLN A 1 192 ? -25.624 -13.743 50.139 1.00 86.69 192 GLN A CA 1
ATOM 1536 C C . GLN A 1 192 ? -26.346 -13.776 48.787 1.00 86.69 192 GLN A C 1
ATOM 1538 O O . GLN A 1 192 ? -25.709 -14.023 47.767 1.00 86.69 192 GLN A O 1
ATOM 1543 N N . LEU A 1 193 ? -27.634 -13.420 48.760 1.00 84.44 193 LEU A N 1
ATOM 1544 C CA . LEU A 1 193 ? -28.417 -13.296 47.523 1.00 84.44 193 LEU A CA 1
ATOM 1545 C C . LEU A 1 193 ? -27.822 -12.288 46.525 1.00 84.44 193 LEU A C 1
ATOM 1547 O O . LEU A 1 193 ? -27.948 -12.468 45.318 1.00 84.44 193 LEU A O 1
ATOM 1551 N N . ARG A 1 194 ? -27.179 -11.218 47.009 1.00 89.00 194 ARG A N 1
ATOM 1552 C CA . ARG A 1 194 ? -26.602 -10.158 46.161 1.00 89.00 194 ARG A CA 1
ATOM 1553 C C . ARG A 1 194 ? -25.124 -10.373 45.863 1.00 89.00 194 ARG A C 1
ATOM 1555 O O . ARG A 1 194 ? -24.618 -9.855 44.870 1.00 89.00 194 ARG A O 1
ATOM 1562 N N . LYS A 1 195 ? -24.425 -11.150 46.692 1.00 91.25 195 LYS A N 1
ATOM 1563 C CA . LYS A 1 195 ? -23.001 -11.462 46.531 1.00 91.25 195 LYS A CA 1
ATOM 1564 C C . LYS A 1 195 ? -22.683 -12.008 45.139 1.00 91.25 195 LYS A C 1
ATOM 1566 O O . LYS A 1 195 ? -21.697 -11.585 44.539 1.00 91.25 195 LYS A O 1
ATOM 1571 N N . GLU A 1 196 ? -23.505 -12.919 44.626 1.00 89.12 196 GLU A N 1
ATOM 1572 C CA . GLU A 1 196 ? -23.306 -13.508 43.296 1.00 89.12 196 GLU A CA 1
ATOM 1573 C C . GLU A 1 196 ? -23.360 -12.454 42.185 1.00 89.12 196 GLU A C 1
ATOM 1575 O O . GLU A 1 196 ? -22.517 -12.460 41.289 1.00 89.12 196 GLU A O 1
ATOM 1580 N N . LEU A 1 197 ? -24.282 -11.491 42.288 1.00 91.06 197 LEU A N 1
ATOM 1581 C CA . LEU A 1 197 ? -24.384 -10.376 41.346 1.00 91.06 197 LEU A CA 1
ATOM 1582 C C . LEU A 1 197 ? -23.119 -9.507 41.369 1.00 91.06 197 LEU A C 1
ATOM 1584 O O . LEU A 1 197 ? -22.600 -9.134 40.316 1.00 91.06 197 LEU A O 1
ATOM 1588 N N . TYR A 1 198 ? -22.589 -9.216 42.560 1.00 93.19 198 TYR A N 1
ATOM 1589 C CA . TYR A 1 198 ? -21.348 -8.457 42.692 1.00 93.19 198 TYR A CA 1
ATOM 1590 C C . TYR A 1 198 ? -20.153 -9.206 42.098 1.00 93.19 198 TYR A C 1
ATOM 1592 O O . TYR A 1 198 ? -19.393 -8.621 41.329 1.00 93.19 198 TYR A O 1
ATOM 1600 N N . LEU A 1 199 ? -20.009 -10.502 42.377 1.00 93.56 199 LEU A N 1
ATOM 1601 C CA . LEU A 1 199 ? -18.945 -11.315 41.782 1.00 93.56 199 LEU A CA 1
ATOM 1602 C C . LEU A 1 199 ? -19.049 -11.358 40.252 1.00 93.56 199 LEU A C 1
ATOM 1604 O O . LEU A 1 199 ? -18.049 -11.145 39.573 1.00 93.56 199 LEU A O 1
ATOM 1608 N N . ALA A 1 200 ? -20.256 -11.518 39.704 1.00 93.88 200 ALA A N 1
ATOM 1609 C CA . ALA A 1 200 ? -20.475 -11.472 38.261 1.00 93.88 200 ALA A CA 1
ATOM 1610 C C . ALA A 1 200 ? -20.062 -10.121 37.645 1.00 93.88 200 ALA A C 1
ATOM 1612 O O . ALA A 1 200 ? -19.500 -10.087 36.548 1.00 93.88 200 ALA A O 1
ATOM 1613 N N . SER A 1 201 ? -20.302 -9.008 38.350 1.00 93.19 201 SER A N 1
ATOM 1614 C CA . SER A 1 201 ? -19.871 -7.681 37.896 1.00 93.19 201 SER A CA 1
ATOM 1615 C C . SER A 1 201 ? -18.349 -7.500 37.933 1.00 93.19 201 SER A C 1
ATOM 1617 O O . SER A 1 201 ? -17.787 -6.950 36.985 1.00 93.19 201 SER A O 1
ATOM 1619 N N . VAL A 1 202 ? -17.666 -8.032 38.955 1.00 95.38 202 VAL A N 1
ATOM 1620 C CA . VAL A 1 202 ? -16.193 -8.070 39.012 1.00 95.38 202 VAL A CA 1
ATOM 1621 C C . VAL A 1 202 ? -15.636 -8.853 37.826 1.00 95.38 202 VAL A C 1
ATOM 1623 O O . VAL A 1 202 ? -14.777 -8.344 37.112 1.00 95.38 202 VAL A O 1
ATOM 1626 N N . ASP A 1 203 ? -16.181 -10.038 37.548 1.00 95.38 203 ASP A N 1
ATOM 1627 C CA . ASP A 1 203 ? -15.740 -10.891 36.438 1.00 95.38 203 ASP A CA 1
ATOM 1628 C C . ASP A 1 203 ? -15.957 -10.236 35.066 1.00 95.38 203 ASP A C 1
ATOM 1630 O O . ASP A 1 203 ? -15.211 -10.485 34.115 1.00 95.38 203 ASP A O 1
ATOM 1634 N N . ALA A 1 204 ? -17.013 -9.431 34.924 1.00 94.31 204 ALA A N 1
ATOM 1635 C CA . ALA A 1 204 ? -17.267 -8.664 33.710 1.00 94.31 204 ALA A CA 1
ATOM 1636 C C . ALA A 1 204 ? -16.234 -7.539 33.528 1.00 94.31 204 ALA A C 1
ATOM 1638 O O . ALA A 1 204 ? -15.703 -7.373 32.429 1.00 94.31 204 ALA A O 1
ATOM 1639 N N . LEU A 1 205 ? -15.908 -6.808 34.600 1.00 94.06 205 LEU A N 1
ATOM 1640 C CA . LEU A 1 205 ? -14.898 -5.746 34.573 1.00 94.06 205 LEU A CA 1
ATOM 1641 C C . LEU A 1 205 ? -13.484 -6.304 34.344 1.00 94.06 205 LEU A C 1
ATOM 1643 O O . LEU A 1 205 ? -12.746 -5.758 33.529 1.00 94.06 205 LEU A O 1
ATOM 1647 N N . GLU A 1 206 ? -13.119 -7.426 34.971 1.00 95.00 206 GLU A N 1
ATOM 1648 C CA . GLU A 1 206 ? -11.834 -8.098 34.724 1.00 95.00 206 GLU A CA 1
ATOM 1649 C C . GLU A 1 206 ? -11.697 -8.543 33.262 1.00 95.00 206 GLU A C 1
ATOM 1651 O O . GLU A 1 206 ? -10.645 -8.356 32.646 1.00 95.00 206 GLU A O 1
ATOM 1656 N N . ARG A 1 207 ? -12.765 -9.101 32.673 1.00 95.00 207 ARG A N 1
ATOM 1657 C CA . ARG A 1 207 ? -12.788 -9.460 31.246 1.00 95.00 207 ARG A CA 1
ATOM 1658 C C . ARG A 1 207 ? -12.608 -8.245 30.344 1.00 95.00 207 ARG A C 1
ATOM 1660 O O . ARG A 1 207 ? -11.875 -8.339 29.365 1.00 95.00 207 ARG A O 1
ATOM 1667 N N . MET A 1 208 ? -13.245 -7.126 30.678 1.00 94.94 208 MET A N 1
ATOM 1668 C CA . MET A 1 208 ? -13.089 -5.875 29.937 1.00 94.94 208 MET A CA 1
ATOM 1669 C C . MET A 1 208 ? -11.639 -5.383 29.984 1.00 94.94 208 MET A C 1
ATOM 1671 O O . MET A 1 208 ? -11.063 -5.142 28.931 1.00 94.94 208 MET A O 1
ATOM 1675 N N . ILE A 1 209 ? -11.027 -5.331 31.173 1.00 95.00 209 ILE A N 1
ATOM 1676 C CA . ILE A 1 209 ? -9.620 -4.936 31.352 1.00 95.00 209 ILE A CA 1
ATOM 1677 C C . ILE A 1 209 ? -8.684 -5.828 30.527 1.00 95.00 209 ILE A C 1
ATOM 1679 O O . ILE A 1 209 ? -7.828 -5.324 29.802 1.00 95.00 209 ILE A O 1
ATOM 1683 N N . ASN A 1 210 ? -8.859 -7.152 30.602 1.00 93.94 210 ASN A N 1
ATOM 1684 C CA . ASN A 1 210 ? -8.053 -8.087 29.814 1.00 93.94 210 ASN A CA 1
ATOM 1685 C C . ASN A 1 210 ? -8.210 -7.825 28.316 1.00 93.94 210 ASN A C 1
ATOM 1687 O O . ASN A 1 210 ? -7.219 -7.820 27.589 1.00 93.94 210 ASN A O 1
ATOM 1691 N N . LYS A 1 211 ? -9.443 -7.566 27.861 1.00 94.62 211 LYS A N 1
ATOM 1692 C CA . LYS A 1 211 ? -9.694 -7.294 26.451 1.00 94.62 211 LYS A CA 1
ATOM 1693 C C . LYS A 1 211 ? -9.032 -5.998 25.989 1.00 94.62 211 LYS A C 1
ATOM 1695 O O . LYS A 1 211 ? -8.483 -5.976 24.892 1.00 94.62 211 LYS A O 1
ATOM 1700 N N . THR A 1 212 ? -9.045 -4.958 26.819 1.00 94.69 212 THR A N 1
ATOM 1701 C CA . THR A 1 212 ? -8.357 -3.698 26.519 1.00 94.69 212 THR A CA 1
ATOM 1702 C C . THR A 1 212 ? -6.851 -3.915 26.370 1.00 94.69 212 THR A C 1
ATOM 1704 O O . THR A 1 212 ? -6.288 -3.537 25.346 1.00 94.69 212 THR A O 1
ATOM 1707 N N . HIS A 1 213 ? -6.210 -4.635 27.293 1.00 93.06 213 HIS A N 1
ATOM 1708 C CA . HIS A 1 213 ? -4.785 -4.963 27.166 1.00 93.06 213 HIS A CA 1
ATOM 1709 C C . HIS A 1 213 ? -4.459 -5.813 25.932 1.00 93.06 213 HIS A C 1
ATOM 1711 O O . HIS A 1 213 ? -3.453 -5.573 25.268 1.00 93.06 213 HIS A O 1
ATOM 1717 N N . GLU A 1 214 ? -5.303 -6.789 25.579 1.00 93.69 214 GLU A N 1
ATOM 1718 C CA . GLU A 1 214 ? -5.143 -7.532 24.320 1.00 93.69 214 GLU A CA 1
ATOM 1719 C C . GLU A 1 214 ? -5.163 -6.591 23.110 1.00 93.69 214 GLU A C 1
ATOM 1721 O O . GLU A 1 214 ? -4.348 -6.739 22.201 1.00 93.69 214 GLU A O 1
ATOM 1726 N N . THR A 1 215 ? -6.080 -5.617 23.092 1.00 94.75 215 THR A N 1
ATOM 1727 C CA . THR A 1 215 ? -6.159 -4.646 21.994 1.00 94.75 215 THR A CA 1
ATOM 1728 C C . THR A 1 215 ? -4.973 -3.688 21.968 1.00 94.75 215 THR A C 1
ATOM 1730 O O . THR A 1 215 ? -4.474 -3.401 20.886 1.00 94.75 215 THR A O 1
ATOM 1733 N N . GLU A 1 216 ? -4.473 -3.238 23.121 1.00 93.69 216 GLU A N 1
ATOM 1734 C CA . GLU A 1 216 ? -3.269 -2.401 23.212 1.00 93.69 216 GLU A CA 1
ATOM 1735 C C . GLU A 1 216 ? -2.032 -3.134 22.699 1.00 93.69 216 GLU A C 1
ATOM 1737 O O . GLU A 1 216 ? -1.267 -2.578 21.912 1.00 93.69 216 GLU A O 1
ATOM 1742 N N . ASN A 1 217 ? -1.864 -4.400 23.084 1.00 94.06 217 ASN A N 1
ATOM 1743 C CA . ASN A 1 217 ? -0.764 -5.229 22.602 1.00 94.06 217 ASN A CA 1
ATOM 1744 C C . ASN A 1 217 ? -0.859 -5.443 21.087 1.00 94.06 217 ASN A C 1
ATOM 1746 O O . ASN A 1 217 ? 0.126 -5.243 20.382 1.00 94.06 217 ASN A O 1
ATOM 1750 N N . ALA A 1 218 ? -2.050 -5.758 20.567 1.00 95.44 218 ALA A N 1
ATOM 1751 C CA . ALA A 1 218 ? -2.264 -5.894 19.128 1.00 95.44 218 ALA A CA 1
ATOM 1752 C C . ALA A 1 218 ? -1.993 -4.581 18.368 1.00 95.44 218 ALA A C 1
ATOM 1754 O O . ALA A 1 218 ? -1.440 -4.604 17.268 1.00 95.44 218 ALA A O 1
ATOM 1755 N N . LEU A 1 219 ? -2.344 -3.427 18.948 1.00 96.38 219 LEU A N 1
ATOM 1756 C CA . LEU A 1 219 ? -2.022 -2.113 18.386 1.00 96.38 219 LEU A CA 1
ATOM 1757 C C . LEU A 1 219 ? -0.513 -1.840 18.408 1.00 96.38 219 LEU A C 1
ATOM 1759 O O . LEU A 1 219 ? 0.022 -1.330 17.426 1.00 96.38 219 LEU A O 1
ATOM 1763 N N . ALA A 1 220 ? 0.185 -2.194 19.488 1.00 95.94 220 ALA A N 1
ATOM 1764 C CA . ALA A 1 220 ? 1.634 -2.052 19.587 1.00 95.94 220 ALA A CA 1
ATOM 1765 C C . ALA A 1 220 ? 2.363 -2.932 18.557 1.00 95.94 220 ALA A C 1
ATOM 1767 O O . ALA A 1 220 ? 3.256 -2.450 17.858 1.00 95.94 220 ALA A O 1
ATOM 1768 N N . GLU A 1 221 ? 1.941 -4.190 18.407 1.00 96.06 221 GLU A N 1
ATOM 1769 C CA . GLU A 1 221 ? 2.439 -5.108 17.376 1.00 96.06 221 GLU A CA 1
ATOM 1770 C C . GLU A 1 221 ? 2.155 -4.579 15.963 1.00 96.06 221 GLU A C 1
ATOM 1772 O O . GLU A 1 221 ? 3.047 -4.563 15.112 1.00 96.06 221 GLU A O 1
ATOM 1777 N N . GLY A 1 222 ? 0.938 -4.080 15.720 1.00 96.94 222 GLY A N 1
ATOM 1778 C CA . GLY A 1 222 ? 0.555 -3.462 14.451 1.00 96.94 222 GLY A CA 1
ATOM 1779 C C . GLY A 1 222 ? 1.407 -2.238 14.108 1.00 96.94 222 GLY A C 1
ATOM 1780 O O . GLY A 1 222 ? 1.910 -2.134 12.991 1.00 96.94 222 GLY A O 1
ATOM 1781 N N . ASN A 1 223 ? 1.641 -1.347 15.074 1.00 97.38 223 ASN A N 1
ATOM 1782 C CA . ASN A 1 223 ? 2.495 -0.170 14.898 1.00 97.38 223 ASN A CA 1
ATOM 1783 C C . ASN A 1 223 ? 3.955 -0.551 14.618 1.00 97.38 223 ASN A C 1
ATOM 1785 O O . ASN A 1 223 ? 4.599 0.067 13.770 1.00 97.38 223 ASN A O 1
ATOM 1789 N N . ALA A 1 224 ? 4.477 -1.586 15.281 1.00 96.62 224 ALA A N 1
ATOM 1790 C CA . ALA A 1 224 ? 5.814 -2.099 14.997 1.00 96.62 224 ALA A CA 1
ATOM 1791 C C . ALA A 1 224 ? 5.916 -2.651 13.564 1.00 96.62 224 ALA A C 1
ATOM 1793 O O . ALA A 1 224 ? 6.878 -2.351 12.856 1.00 96.62 224 ALA A O 1
ATOM 1794 N N . ALA A 1 225 ? 4.904 -3.397 13.106 1.00 97.31 225 ALA A N 1
ATOM 1795 C CA . ALA A 1 225 ? 4.847 -3.905 11.737 1.00 97.31 225 ALA A CA 1
ATOM 1796 C C . ALA A 1 225 ? 4.760 -2.774 10.697 1.00 97.31 225 ALA A C 1
ATOM 1798 O O . ALA A 1 225 ? 5.452 -2.830 9.682 1.00 97.31 225 ALA A O 1
ATOM 1799 N N . ILE A 1 226 ? 3.963 -1.731 10.960 1.00 98.19 226 ILE A N 1
ATOM 1800 C CA . ILE A 1 226 ? 3.902 -0.526 10.116 1.00 98.19 226 ILE A CA 1
ATOM 1801 C C . ILE A 1 226 ? 5.292 0.107 9.996 1.00 98.19 226 ILE A C 1
ATOM 1803 O O . ILE A 1 226 ? 5.739 0.355 8.879 1.00 98.19 226 ILE A O 1
ATOM 1807 N N . GLY A 1 227 ? 6.011 0.280 11.109 1.00 97.62 227 GLY A N 1
ATOM 1808 C CA . GLY A 1 227 ? 7.367 0.834 11.089 1.00 97.62 227 GLY A CA 1
ATOM 1809 C C . GLY A 1 227 ? 8.365 -0.002 10.275 1.00 97.62 227 GLY A C 1
ATOM 1810 O O . GLY A 1 227 ? 9.242 0.550 9.611 1.00 97.62 227 GLY A O 1
ATOM 1811 N N . GLU A 1 228 ? 8.237 -1.331 10.268 1.00 97.50 228 GLU A N 1
ATOM 1812 C CA . GLU A 1 228 ? 9.050 -2.195 9.400 1.00 97.50 228 GLU A CA 1
ATOM 1813 C C . GLU A 1 228 ? 8.671 -2.059 7.918 1.00 97.50 228 GLU A C 1
ATOM 1815 O O . GLU A 1 228 ? 9.557 -1.983 7.062 1.00 97.50 228 GLU A O 1
ATOM 1820 N N . TYR A 1 229 ? 7.379 -1.955 7.592 1.00 97.81 229 TYR A N 1
ATOM 1821 C CA . TYR A 1 229 ? 6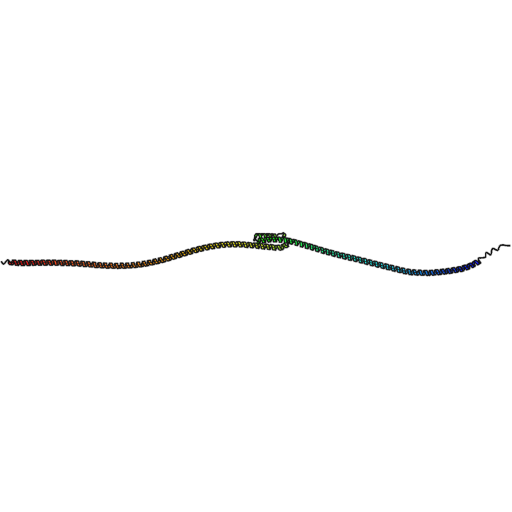.943 -1.696 6.217 1.00 97.81 229 TYR A CA 1
ATOM 1822 C C . TYR A 1 229 ? 7.400 -0.325 5.710 1.00 97.81 229 TYR A C 1
ATOM 1824 O O . TYR A 1 229 ? 7.853 -0.226 4.572 1.00 97.81 229 TYR A O 1
ATOM 1832 N N . GLU A 1 230 ? 7.364 0.714 6.544 1.00 98.25 230 GLU A N 1
ATOM 1833 C CA . GLU A 1 230 ? 7.880 2.044 6.198 1.00 98.25 230 GLU A CA 1
ATOM 1834 C C . GLU A 1 230 ? 9.375 1.999 5.843 1.00 98.25 230 GLU A C 1
ATOM 1836 O O . GLU A 1 230 ? 9.789 2.573 4.833 1.00 98.25 230 GLU A O 1
ATOM 1841 N N . LYS A 1 231 ? 10.188 1.249 6.603 1.00 97.75 231 LYS A N 1
ATOM 1842 C CA . LYS A 1 231 ? 11.611 1.032 6.278 1.00 97.75 231 LYS A CA 1
ATOM 1843 C C . LYS A 1 231 ? 11.796 0.295 4.951 1.00 97.75 231 LYS A C 1
ATOM 1845 O O . LYS A 1 231 ? 12.683 0.648 4.173 1.00 97.75 231 LYS A O 1
ATOM 1850 N N . GLN A 1 232 ? 10.980 -0.727 4.682 1.00 98.12 232 GLN A N 1
ATOM 1851 C CA . GLN A 1 232 ? 11.035 -1.467 3.417 1.00 98.12 232 GLN A CA 1
ATOM 1852 C C . GLN A 1 232 ? 10.675 -0.578 2.224 1.00 98.12 232 GLN A C 1
ATOM 1854 O O . GLN A 1 232 ? 11.365 -0.627 1.207 1.00 98.12 232 GLN A O 1
ATOM 1859 N N . VAL A 1 233 ? 9.639 0.256 2.353 1.00 98.38 233 VAL A N 1
ATOM 1860 C CA . VAL A 1 233 ? 9.247 1.226 1.322 1.00 98.38 233 VAL A CA 1
ATOM 1861 C C . VAL A 1 233 ? 10.379 2.218 1.062 1.00 98.38 233 VAL A C 1
ATOM 1863 O O . VAL A 1 233 ? 10.786 2.366 -0.087 1.00 98.38 233 VAL A O 1
ATOM 1866 N N . ALA A 1 234 ? 10.975 2.799 2.107 1.00 97.69 234 ALA A N 1
ATOM 1867 C CA . ALA A 1 234 ? 12.104 3.719 1.955 1.00 97.69 234 ALA A CA 1
ATOM 1868 C C . ALA A 1 234 ? 13.304 3.071 1.232 1.00 97.69 234 ALA A C 1
ATOM 1870 O O . ALA A 1 234 ? 13.922 3.688 0.364 1.00 97.69 234 ALA A O 1
ATOM 1871 N N . SER A 1 235 ? 13.606 1.804 1.538 1.00 98.19 235 SER A N 1
ATOM 1872 C CA . SER A 1 235 ? 14.662 1.050 0.850 1.00 98.19 235 SER A CA 1
ATOM 1873 C C . SER A 1 235 ? 14.331 0.772 -0.623 1.00 98.19 235 SER A C 1
ATOM 1875 O O . SER A 1 235 ? 15.210 0.841 -1.487 1.00 98.19 235 SER A O 1
ATOM 1877 N N . LEU A 1 236 ? 13.068 0.466 -0.934 1.00 98.19 236 LEU A N 1
ATOM 1878 C CA . LEU A 1 236 ? 12.620 0.277 -2.313 1.00 98.19 236 LEU A CA 1
ATOM 1879 C C . LEU A 1 236 ? 12.688 1.580 -3.113 1.00 98.19 236 LEU A C 1
ATOM 1881 O O . LEU A 1 236 ? 13.142 1.548 -4.257 1.00 98.19 236 LEU A O 1
ATOM 1885 N N . ASP A 1 237 ? 12.309 2.708 -2.517 1.00 98.50 237 ASP A N 1
ATOM 1886 C CA . ASP A 1 237 ? 12.396 4.025 -3.152 1.00 98.50 237 ASP A CA 1
ATOM 1887 C C . ASP A 1 237 ? 13.845 4.392 -3.501 1.00 98.50 237 ASP A C 1
ATOM 1889 O O . ASP A 1 237 ? 14.125 4.837 -4.619 1.00 98.50 237 ASP A O 1
ATOM 1893 N N . GLU A 1 238 ? 14.792 4.134 -2.593 1.00 98.06 238 GLU A N 1
ATOM 1894 C CA . GLU A 1 238 ? 16.223 4.328 -2.854 1.00 98.06 238 GLU A CA 1
ATOM 1895 C C . GLU A 1 238 ? 16.704 3.453 -4.023 1.00 98.06 238 GLU A C 1
ATOM 1897 O O . GLU A 1 238 ? 17.346 3.939 -4.960 1.00 98.06 238 GLU A O 1
ATOM 1902 N N . ARG A 1 239 ? 16.303 2.176 -4.041 1.00 98.44 239 ARG A N 1
ATOM 1903 C CA . ARG A 1 239 ? 16.648 1.247 -5.125 1.00 98.44 239 ARG A CA 1
ATOM 1904 C C . ARG A 1 239 ? 16.052 1.667 -6.471 1.00 98.44 239 ARG A C 1
ATOM 1906 O O . ARG A 1 239 ? 16.707 1.516 -7.503 1.00 98.44 239 ARG A O 1
ATOM 1913 N N . VAL A 1 240 ? 14.827 2.190 -6.488 1.00 98.56 240 VAL A N 1
ATOM 1914 C CA . VAL A 1 240 ? 14.198 2.738 -7.700 1.00 98.56 240 VAL A CA 1
ATOM 1915 C C . VAL A 1 240 ? 14.959 3.971 -8.187 1.00 98.56 240 VAL A C 1
ATOM 1917 O O . VAL A 1 240 ? 15.218 4.092 -9.387 1.00 98.56 240 VAL A O 1
ATOM 1920 N N . ALA A 1 241 ? 15.374 4.861 -7.283 1.00 97.94 241 ALA A N 1
ATOM 1921 C CA . ALA A 1 241 ? 16.180 6.026 -7.639 1.00 97.94 241 ALA A CA 1
ATOM 1922 C C . ALA A 1 241 ? 17.520 5.623 -8.281 1.00 97.94 241 ALA A C 1
ATOM 1924 O O . ALA A 1 241 ? 17.902 6.189 -9.309 1.00 97.94 241 ALA A O 1
ATOM 1925 N N . ASP A 1 242 ? 18.201 4.611 -7.741 1.00 98.31 242 ASP A N 1
ATOM 1926 C CA . ASP A 1 242 ? 19.440 4.075 -8.316 1.00 98.31 242 ASP A CA 1
ATOM 1927 C C . ASP A 1 242 ? 19.234 3.439 -9.691 1.00 98.31 242 ASP A C 1
ATOM 1929 O O . ASP A 1 242 ? 19.991 3.712 -10.628 1.00 98.31 242 ASP A O 1
ATOM 1933 N N . LEU A 1 243 ? 18.182 2.633 -9.854 1.00 98.06 243 LEU A N 1
ATOM 1934 C CA . LEU A 1 243 ? 17.842 2.044 -11.149 1.00 98.06 243 LEU A CA 1
ATOM 1935 C C . LEU A 1 243 ? 17.561 3.119 -12.203 1.00 98.06 243 LEU A C 1
ATOM 1937 O O . LEU A 1 243 ? 18.029 2.997 -13.335 1.00 98.06 243 LEU A O 1
ATOM 1941 N N . ASN A 1 244 ? 16.872 4.197 -11.830 1.00 98.50 244 ASN A N 1
ATOM 1942 C CA . ASN A 1 244 ? 16.607 5.316 -12.730 1.00 98.50 244 ASN A CA 1
ATOM 1943 C C . ASN A 1 244 ? 17.895 6.041 -13.154 1.00 98.50 244 ASN A C 1
ATOM 1945 O O . ASN A 1 244 ? 18.049 6.369 -14.332 1.00 98.50 244 ASN A O 1
ATOM 1949 N N . ARG A 1 245 ? 18.851 6.247 -12.235 1.00 98.25 245 ARG A N 1
ATOM 1950 C CA . ARG A 1 245 ? 20.172 6.814 -12.574 1.00 98.25 245 ARG A CA 1
ATOM 1951 C C . ARG A 1 245 ? 20.936 5.913 -13.543 1.00 98.25 245 ARG A C 1
ATOM 1953 O O . ARG A 1 245 ? 21.466 6.400 -14.541 1.00 98.25 245 ARG A O 1
ATOM 1960 N N . ASN A 1 246 ? 20.945 4.605 -13.288 1.00 98.44 246 ASN A N 1
ATOM 1961 C CA . ASN A 1 246 ? 21.614 3.628 -14.148 1.00 98.44 246 ASN A CA 1
ATOM 1962 C C . ASN A 1 246 ? 20.984 3.565 -15.545 1.00 98.44 246 ASN A C 1
ATOM 1964 O O . ASN A 1 246 ? 21.702 3.524 -16.546 1.00 98.44 246 ASN A O 1
ATOM 1968 N N . LEU A 1 247 ? 19.652 3.615 -15.631 1.00 98.25 247 LEU A N 1
ATOM 1969 C CA . LEU A 1 247 ? 18.937 3.645 -16.905 1.00 98.25 247 LEU A CA 1
ATOM 1970 C C . LEU A 1 247 ? 19.269 4.912 -17.704 1.00 98.25 247 LEU A C 1
ATOM 1972 O O . LEU A 1 247 ? 19.546 4.824 -18.899 1.00 98.25 247 LEU A O 1
ATOM 1976 N N . ALA A 1 248 ? 19.305 6.075 -17.048 1.00 98.12 248 ALA A N 1
ATOM 1977 C CA . ALA A 1 248 ? 19.685 7.334 -17.686 1.00 98.12 248 ALA A CA 1
ATOM 1978 C C . ALA A 1 248 ? 21.132 7.304 -18.210 1.00 98.12 248 ALA A C 1
ATOM 1980 O O . ALA A 1 248 ? 21.389 7.729 -19.338 1.00 98.12 248 ALA A O 1
ATOM 1981 N N . ALA A 1 249 ? 22.068 6.752 -17.432 1.00 98.00 249 ALA A N 1
ATOM 1982 C CA . ALA A 1 249 ? 23.458 6.584 -17.854 1.00 98.00 249 ALA A CA 1
ATOM 1983 C C . ALA A 1 249 ? 23.583 5.640 -19.063 1.00 98.00 249 ALA A C 1
ATOM 1985 O O . ALA A 1 249 ? 24.268 5.961 -20.035 1.00 98.00 249 ALA A O 1
ATOM 1986 N N . SER A 1 250 ? 22.872 4.509 -19.043 1.00 98.06 250 SER A N 1
ATOM 1987 C CA . SER A 1 250 ? 22.850 3.559 -20.159 1.00 98.06 250 SER A CA 1
ATOM 1988 C C . SER A 1 250 ? 22.241 4.172 -21.426 1.00 98.06 250 SER A C 1
ATOM 1990 O O . SER A 1 250 ? 22.793 4.017 -22.517 1.00 98.06 250 SER A O 1
ATOM 1992 N N . ALA A 1 251 ? 21.161 4.947 -21.292 1.00 98.25 251 ALA A N 1
ATOM 1993 C CA . ALA A 1 251 ? 20.558 5.669 -22.409 1.00 98.25 251 ALA A CA 1
ATOM 1994 C C . ALA A 1 251 ? 21.523 6.700 -23.020 1.00 98.25 251 ALA A C 1
ATOM 1996 O O . ALA A 1 251 ? 21.635 6.792 -24.245 1.00 98.25 251 ALA A O 1
ATOM 1997 N N . ALA A 1 252 ? 22.265 7.439 -22.187 1.00 97.81 252 ALA A N 1
ATOM 1998 C CA . ALA A 1 252 ? 23.285 8.377 -22.652 1.00 97.81 252 ALA A CA 1
ATOM 1999 C C . ALA A 1 252 ? 24.419 7.664 -23.409 1.00 97.81 252 ALA A C 1
ATOM 2001 O O . ALA A 1 252 ? 24.828 8.119 -24.478 1.00 97.81 252 ALA A O 1
ATOM 2002 N N . GLN A 1 253 ? 24.877 6.513 -22.906 1.00 98.38 253 GLN A N 1
ATOM 2003 C CA . GLN A 1 253 ? 25.875 5.689 -23.587 1.00 98.38 253 GLN A CA 1
ATOM 2004 C C . GLN A 1 253 ? 25.370 5.190 -24.951 1.00 98.38 253 GLN A C 1
ATOM 2006 O O . GLN A 1 253 ? 26.093 5.286 -25.942 1.00 98.38 253 GLN A O 1
ATOM 2011 N N . GLY A 1 254 ? 24.124 4.712 -25.029 1.00 98.38 254 GLY A N 1
ATOM 2012 C CA . GLY A 1 254 ? 23.519 4.274 -26.290 1.00 98.38 254 GLY A CA 1
ATOM 2013 C C . GLY A 1 254 ? 23.376 5.410 -27.312 1.00 98.38 254 GLY A C 1
ATOM 2014 O O . GLY A 1 254 ? 23.613 5.213 -28.508 1.00 98.38 254 GLY A O 1
ATOM 2015 N N . ALA A 1 255 ? 23.048 6.622 -26.853 1.00 98.25 255 ALA A N 1
ATOM 2016 C CA . ALA A 1 255 ? 22.995 7.806 -27.708 1.00 98.25 255 ALA A CA 1
ATOM 2017 C C . ALA A 1 255 ? 24.377 8.173 -28.272 1.00 98.25 255 ALA A C 1
ATOM 2019 O O . ALA A 1 255 ? 24.486 8.512 -29.452 1.00 98.25 255 ALA A O 1
ATOM 2020 N N . GLU A 1 256 ? 25.431 8.065 -27.462 1.00 98.25 256 GLU A N 1
ATOM 2021 C CA . GLU A 1 256 ? 26.802 8.331 -27.899 1.00 98.25 256 GLU A CA 1
ATOM 2022 C C . GLU A 1 256 ? 27.298 7.284 -28.904 1.00 98.25 256 GLU A C 1
ATOM 2024 O O . GLU A 1 256 ? 27.797 7.637 -29.971 1.00 98.25 256 GLU A O 1
ATOM 2029 N N . GLN A 1 257 ? 27.057 5.998 -28.640 1.00 98.31 257 GLN A N 1
ATOM 2030 C CA . GLN A 1 257 ? 27.360 4.928 -29.597 1.00 98.31 257 GLN A CA 1
ATOM 2031 C C . GLN A 1 257 ? 26.641 5.142 -30.936 1.00 98.31 257 GLN A C 1
ATOM 2033 O O . GLN A 1 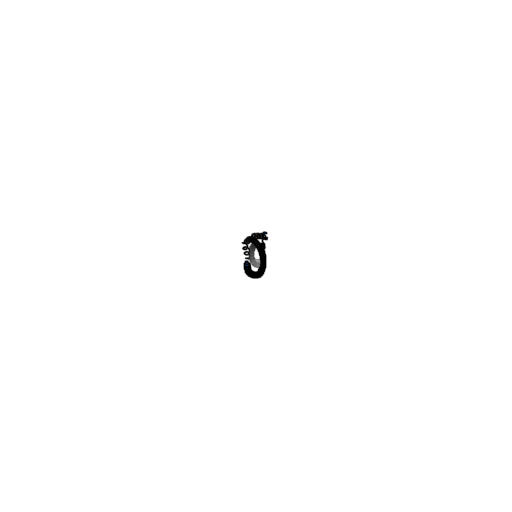257 ? 27.235 4.981 -32.001 1.00 98.31 257 GLN A O 1
ATOM 2038 N N . SER A 1 258 ? 25.379 5.578 -30.899 1.00 98.44 258 SER A N 1
ATOM 2039 C CA . SER A 1 258 ? 24.615 5.892 -32.111 1.00 98.44 258 SER A CA 1
ATOM 2040 C C . SER A 1 258 ? 25.217 7.058 -32.904 1.00 98.44 258 SER A C 1
ATOM 2042 O O . SER A 1 258 ? 25.174 7.048 -34.134 1.00 98.44 258 SER A O 1
ATOM 2044 N N . ARG A 1 259 ? 25.790 8.068 -32.232 1.00 98.31 259 ARG A N 1
ATOM 2045 C CA . ARG A 1 259 ? 26.506 9.170 -32.900 1.00 98.31 259 ARG A CA 1
ATOM 2046 C C . ARG A 1 259 ? 27.784 8.679 -33.570 1.00 98.31 259 ARG A C 1
ATOM 2048 O O . ARG A 1 259 ? 27.999 8.999 -34.735 1.00 98.31 259 ARG A O 1
ATOM 2055 N N . GLN A 1 260 ? 28.570 7.864 -32.869 1.00 98.38 260 GLN A N 1
ATOM 2056 C CA . GLN A 1 260 ? 29.804 7.285 -33.408 1.00 98.38 260 GLN A CA 1
ATOM 2057 C C . GLN A 1 260 ? 29.536 6.425 -34.647 1.00 98.38 260 GLN A C 1
ATOM 2059 O O . GLN A 1 260 ? 30.253 6.534 -35.637 1.00 98.38 260 GLN A O 1
ATOM 2064 N N . ILE A 1 261 ? 28.471 5.615 -34.636 1.00 98.44 261 ILE A N 1
ATOM 2065 C CA . ILE A 1 261 ? 28.069 4.820 -35.807 1.00 98.44 261 ILE A CA 1
ATOM 2066 C C . ILE A 1 261 ? 27.792 5.727 -37.011 1.00 98.44 261 ILE A C 1
ATOM 2068 O O . ILE A 1 261 ? 28.355 5.494 -38.077 1.00 98.44 261 ILE A O 1
ATOM 2072 N N . ARG A 1 262 ? 27.011 6.802 -36.839 1.00 98.31 262 ARG A N 1
ATOM 2073 C CA . ARG A 1 262 ? 26.724 7.752 -37.931 1.00 98.31 262 ARG A CA 1
ATOM 2074 C C . ARG A 1 262 ? 27.983 8.433 -38.467 1.00 98.31 262 ARG A C 1
ATOM 2076 O O . ARG A 1 262 ? 28.087 8.691 -39.664 1.00 98.31 262 ARG A O 1
ATOM 2083 N N . GLU A 1 263 ? 28.941 8.735 -37.595 1.00 98.38 263 GLU A N 1
ATOM 2084 C CA . GLU A 1 263 ? 30.231 9.292 -38.005 1.00 98.38 263 GLU A CA 1
ATOM 2085 C C . GLU A 1 263 ? 31.033 8.287 -38.846 1.00 98.38 263 GLU A C 1
ATOM 2087 O O . GLU A 1 263 ? 31.536 8.637 -39.918 1.00 98.38 263 GLU A O 1
ATOM 2092 N N . TYR A 1 264 ? 31.099 7.024 -38.415 1.00 98.06 264 TYR A N 1
ATOM 2093 C CA . TYR A 1 264 ? 31.757 5.964 -39.178 1.00 98.06 264 TYR A CA 1
ATOM 2094 C C . TYR A 1 264 ? 31.071 5.683 -40.518 1.00 98.06 264 TYR A C 1
ATOM 2096 O O . TYR A 1 264 ? 31.762 5.492 -41.521 1.00 98.06 264 TYR A O 1
ATOM 2104 N N . GLU A 1 265 ? 29.739 5.705 -40.569 1.00 98.56 265 GLU A N 1
ATOM 2105 C CA . GLU A 1 265 ? 28.967 5.582 -41.810 1.00 98.56 265 GLU A CA 1
ATOM 2106 C C . GLU A 1 265 ? 29.300 6.720 -42.785 1.00 98.56 265 GLU A C 1
ATOM 2108 O O . GLU A 1 265 ? 29.637 6.464 -43.942 1.00 98.56 265 GLU A O 1
ATOM 2113 N N . SER A 1 266 ? 29.307 7.968 -42.305 1.00 98.25 266 SER A N 1
ATOM 2114 C CA . SER A 1 266 ? 29.676 9.147 -43.102 1.00 98.25 266 SER A CA 1
ATOM 2115 C C . SER A 1 266 ? 31.105 9.050 -43.648 1.00 98.25 266 SER A C 1
ATOM 2117 O O . SER A 1 266 ? 31.350 9.256 -44.840 1.00 98.25 266 SER A O 1
ATOM 2119 N N . ARG A 1 267 ? 32.063 8.649 -42.801 1.00 98.62 267 ARG A N 1
ATOM 2120 C CA . ARG A 1 267 ? 33.459 8.449 -43.212 1.00 98.62 267 ARG A CA 1
ATOM 2121 C C . ARG A 1 267 ? 33.599 7.338 -44.251 1.00 98.62 267 ARG A C 1
ATOM 2123 O O . ARG A 1 267 ? 34.394 7.472 -45.178 1.00 98.62 267 ARG A O 1
ATOM 2130 N N . THR A 1 268 ? 32.839 6.257 -44.105 1.00 98.38 268 THR A N 1
ATOM 2131 C CA . THR A 1 268 ? 32.841 5.140 -45.057 1.00 98.38 268 THR A CA 1
ATOM 2132 C C . THR A 1 268 ? 32.317 5.584 -46.419 1.00 98.38 268 THR A C 1
ATOM 2134 O O . THR A 1 268 ? 32.962 5.306 -47.429 1.00 98.38 268 THR A O 1
ATOM 2137 N N . ALA A 1 269 ? 31.217 6.342 -46.453 1.00 98.12 269 ALA A N 1
ATOM 2138 C CA . ALA A 1 269 ? 30.675 6.900 -47.690 1.00 98.12 269 ALA A CA 1
ATOM 2139 C C . ALA A 1 269 ? 31.689 7.821 -48.395 1.00 98.12 269 ALA A C 1
ATOM 2141 O O . ALA A 1 269 ? 31.967 7.645 -49.579 1.00 98.12 269 ALA A O 1
ATOM 2142 N N . ALA A 1 270 ? 32.328 8.731 -47.651 1.00 98.19 270 ALA A N 1
ATOM 2143 C CA . ALA A 1 270 ? 33.348 9.625 -48.204 1.00 98.19 270 ALA A CA 1
ATOM 2144 C C . ALA A 1 270 ? 34.558 8.866 -48.783 1.00 98.19 270 ALA A C 1
ATOM 2146 O O . ALA A 1 270 ? 35.069 9.212 -49.851 1.00 98.19 270 ALA A O 1
ATOM 2147 N N . LEU A 1 271 ? 35.011 7.805 -48.106 1.00 98.31 271 LEU A N 1
ATOM 2148 C CA . LEU A 1 271 ? 36.088 6.948 -48.610 1.00 98.31 271 LEU A CA 1
ATOM 2149 C C . LEU A 1 271 ? 35.673 6.196 -49.880 1.00 98.31 271 LEU A C 1
ATOM 2151 O O . LEU A 1 271 ? 36.474 6.073 -50.805 1.00 98.31 271 LEU A O 1
ATOM 2155 N N . GLN A 1 272 ? 34.431 5.722 -49.955 1.00 98.56 272 GLN A N 1
ATOM 2156 C CA . GLN A 1 272 ? 33.909 5.044 -51.140 1.00 98.56 272 GLN A CA 1
ATOM 2157 C C . GLN A 1 272 ? 33.839 5.980 -52.359 1.00 98.56 272 GLN A C 1
ATOM 2159 O O . GLN A 1 272 ? 34.203 5.576 -53.471 1.00 98.56 272 GLN A O 1
ATOM 2164 N N . ASP A 1 273 ? 33.458 7.242 -52.155 1.00 98.19 273 ASP A N 1
ATOM 2165 C CA . ASP A 1 273 ? 33.493 8.275 -53.196 1.00 98.19 273 ASP A CA 1
ATOM 2166 C C . ASP A 1 273 ? 34.927 8.568 -53.657 1.00 98.19 273 ASP A C 1
ATOM 2168 O O . ASP A 1 273 ? 35.198 8.652 -54.861 1.00 98.19 273 ASP A O 1
ATOM 2172 N N . GLN A 1 274 ? 35.872 8.660 -52.714 1.00 98.44 274 GLN A N 1
ATOM 2173 C CA . GLN A 1 274 ? 37.286 8.861 -53.024 1.00 98.44 274 GLN A CA 1
ATOM 2174 C C . GLN A 1 274 ? 37.851 7.706 -53.862 1.00 98.44 274 GLN A C 1
ATOM 2176 O O . GLN A 1 274 ? 38.495 7.957 -54.883 1.00 98.44 274 GLN A O 1
ATOM 2181 N N . VAL A 1 275 ? 37.582 6.455 -53.474 1.00 98.50 275 VAL A N 1
ATOM 2182 C CA . VAL A 1 275 ? 38.001 5.264 -54.232 1.00 98.50 275 VAL A CA 1
ATOM 2183 C C . VAL A 1 275 ? 37.403 5.283 -55.638 1.00 98.50 275 VAL A C 1
ATOM 2185 O O . VAL A 1 275 ? 38.115 5.062 -56.616 1.00 98.50 275 VAL A O 1
ATOM 2188 N N . SER A 1 276 ? 36.120 5.626 -55.768 1.00 98.25 276 SER A N 1
ATOM 2189 C CA . SER A 1 276 ? 35.449 5.722 -57.070 1.00 98.25 276 SER A CA 1
ATOM 2190 C C . SER A 1 276 ? 36.081 6.789 -57.973 1.00 98.25 276 SER A C 1
ATOM 2192 O O . SER A 1 276 ? 36.268 6.565 -59.170 1.00 98.25 276 SER A O 1
ATOM 2194 N N . SER A 1 277 ? 36.452 7.942 -57.411 1.00 98.38 277 SER A N 1
ATOM 2195 C CA . SER A 1 277 ? 37.155 9.015 -58.127 1.00 98.38 277 SER A CA 1
ATOM 2196 C C . SER A 1 277 ? 38.562 8.596 -58.574 1.00 98.38 277 SER A C 1
ATOM 2198 O O . SER A 1 277 ? 38.949 8.794 -59.731 1.00 98.38 277 SER A O 1
ATOM 2200 N N . GLN A 1 278 ? 39.313 7.943 -57.682 1.00 98.06 278 GLN A N 1
ATOM 2201 C CA . GLN A 1 278 ? 40.638 7.407 -57.994 1.00 98.06 278 GLN A CA 1
ATOM 2202 C C . GLN A 1 278 ? 40.570 6.346 -59.096 1.00 98.06 278 GLN A C 1
ATOM 2204 O O . GLN A 1 278 ? 41.385 6.379 -60.015 1.00 98.06 278 GLN A O 1
ATOM 2209 N N . GLN A 1 279 ? 39.564 5.467 -59.071 1.00 98.62 279 GLN A N 1
ATOM 2210 C CA . GLN A 1 279 ? 39.372 4.459 -60.112 1.00 98.62 279 GLN A CA 1
ATOM 2211 C C . GLN A 1 279 ? 39.109 5.086 -61.488 1.00 98.62 279 GLN A C 1
ATOM 2213 O O . GLN A 1 279 ? 39.667 4.629 -62.483 1.00 98.62 279 GLN A O 1
ATOM 2218 N N . ARG A 1 280 ? 38.303 6.156 -61.567 1.00 98.25 280 ARG A N 1
ATOM 2219 C CA . ARG A 1 280 ? 38.100 6.895 -62.829 1.00 98.25 280 ARG A CA 1
ATOM 2220 C C . ARG A 1 280 ? 39.406 7.493 -63.341 1.00 98.25 280 ARG A C 1
ATOM 2222 O O . ARG A 1 280 ? 39.737 7.313 -64.507 1.00 98.25 280 ARG A O 1
ATOM 2229 N N . THR A 1 281 ? 40.170 8.125 -62.449 1.00 98.44 281 THR A N 1
ATOM 2230 C CA . THR A 1 281 ? 41.477 8.704 -62.790 1.00 98.44 281 THR A CA 1
ATOM 2231 C C . THR A 1 281 ? 42.437 7.636 -63.318 1.00 98.44 281 THR A C 1
ATOM 2233 O O . THR A 1 281 ? 43.128 7.871 -64.304 1.00 98.44 281 THR A O 1
ATOM 2236 N N . LEU A 1 282 ? 42.478 6.451 -62.699 1.00 98.44 282 LEU A N 1
ATOM 2237 C CA . LEU A 1 282 ? 43.295 5.333 -63.183 1.00 98.44 282 LEU A CA 1
ATOM 2238 C C . LEU A 1 282 ? 42.871 4.895 -64.589 1.00 98.44 282 LEU A C 1
ATOM 2240 O O . LEU A 1 282 ? 43.718 4.831 -65.474 1.00 98.44 282 LEU A O 1
ATOM 2244 N N . ASN A 1 283 ? 41.571 4.714 -64.831 1.00 98.31 283 ASN A N 1
ATOM 2245 C CA . ASN A 1 283 ? 41.061 4.326 -66.150 1.00 98.31 283 ASN A CA 1
ATOM 2246 C C . ASN A 1 283 ? 41.405 5.361 -67.246 1.00 98.31 283 ASN A C 1
ATOM 2248 O O . ASN A 1 283 ? 41.722 4.998 -68.384 1.00 98.31 283 ASN A O 1
ATOM 2252 N N . GLU A 1 284 ? 41.362 6.657 -66.919 1.00 98.31 284 GLU A N 1
ATOM 2253 C CA . GLU A 1 284 ? 41.784 7.737 -67.823 1.00 98.31 284 GLU A CA 1
ATOM 2254 C C . GLU A 1 284 ? 43.285 7.665 -68.130 1.00 98.31 284 GLU A C 1
ATOM 2256 O O . GLU A 1 284 ? 43.697 7.810 -69.285 1.00 98.31 284 GLU A O 1
ATOM 2261 N N . ARG A 1 285 ? 44.115 7.407 -67.110 1.00 98.06 285 ARG A N 1
ATOM 2262 C CA . ARG A 1 285 ? 45.567 7.245 -67.273 1.00 98.06 285 ARG A CA 1
ATOM 2263 C C . ARG A 1 285 ? 45.905 6.020 -68.112 1.00 98.06 285 ARG A C 1
ATOM 2265 O O . ARG A 1 285 ? 46.737 6.141 -69.008 1.00 98.06 285 ARG A O 1
ATOM 2272 N N . ASP A 1 286 ? 45.235 4.896 -67.890 1.00 98.62 286 ASP A N 1
ATOM 2273 C CA . ASP A 1 286 ? 45.418 3.675 -68.679 1.00 98.62 286 ASP A CA 1
ATOM 2274 C C . ASP A 1 286 ? 45.074 3.909 -70.156 1.00 98.62 286 ASP A C 1
ATOM 2276 O O . ASP A 1 286 ? 45.839 3.535 -71.047 1.00 98.62 286 ASP A O 1
ATOM 2280 N N . SER A 1 287 ? 43.978 4.625 -70.427 1.00 98.12 287 SER A N 1
ATOM 2281 C CA . SER A 1 287 ? 43.588 5.008 -71.791 1.00 98.12 287 SER A CA 1
ATOM 2282 C C . SER A 1 287 ? 44.627 5.924 -72.452 1.00 98.12 287 SER A C 1
ATOM 2284 O O . SER A 1 287 ? 44.984 5.736 -73.616 1.00 98.12 287 SER A O 1
ATOM 2286 N N . ALA A 1 288 ? 45.163 6.899 -71.709 1.00 98.25 288 ALA A N 1
ATOM 2287 C CA . ALA A 1 288 ? 46.223 7.777 -72.199 1.00 98.25 288 ALA A CA 1
ATOM 2288 C C . ALA A 1 288 ? 47.521 7.008 -72.502 1.00 98.25 288 ALA A C 1
ATOM 2290 O O . ALA A 1 288 ? 48.157 7.253 -73.528 1.00 98.25 288 ALA A O 1
ATOM 2291 N N . ILE A 1 289 ? 47.897 6.052 -71.646 1.00 98.38 289 ILE A N 1
ATOM 2292 C CA . ILE A 1 289 ? 49.057 5.178 -71.863 1.00 98.38 289 ILE A CA 1
ATOM 2293 C C . ILE A 1 289 ? 48.868 4.345 -73.134 1.00 98.38 289 ILE A C 1
ATOM 2295 O O . ILE A 1 289 ? 49.788 4.283 -73.949 1.00 98.38 289 ILE A O 1
ATOM 2299 N N . ALA A 1 290 ? 47.688 3.755 -73.344 1.00 98.12 290 ALA A N 1
ATOM 2300 C CA . ALA A 1 290 ? 47.390 2.984 -74.551 1.00 98.12 290 ALA A CA 1
ATOM 2301 C C . ALA A 1 290 ? 47.522 3.836 -75.829 1.00 98.12 290 ALA A C 1
ATOM 2303 O O . ALA A 1 290 ? 48.150 3.408 -76.802 1.00 98.12 290 ALA A O 1
ATOM 2304 N N . ASN A 1 291 ? 47.014 5.074 -75.810 1.00 98.31 291 ASN A N 1
ATOM 2305 C CA . ASN A 1 291 ? 47.152 6.009 -76.931 1.00 98.31 291 ASN A CA 1
ATOM 2306 C C . ASN A 1 291 ? 48.623 6.346 -77.223 1.00 98.31 291 ASN A C 1
ATOM 2308 O O . ASN A 1 291 ? 49.057 6.250 -78.372 1.00 98.31 291 ASN A O 1
ATOM 2312 N N . LEU A 1 292 ? 49.410 6.667 -76.190 1.00 98.25 292 LEU A N 1
ATOM 2313 C CA . LEU A 1 292 ? 50.844 6.951 -76.329 1.00 98.25 292 LEU A CA 1
ATOM 2314 C C . LEU A 1 292 ? 51.631 5.739 -76.851 1.00 98.25 292 LEU A C 1
ATOM 2316 O O . LEU A 1 292 ? 52.563 5.893 -77.641 1.00 98.25 292 LEU A O 1
ATOM 2320 N N . GLN A 1 293 ? 51.264 4.522 -76.442 1.00 98.50 293 GLN A N 1
ATOM 2321 C CA . GLN A 1 293 ? 51.868 3.296 -76.969 1.00 98.50 293 GLN A CA 1
ATOM 2322 C C . GLN A 1 293 ? 51.572 3.114 -78.465 1.00 98.50 293 GLN A C 1
ATOM 2324 O O . GLN A 1 293 ? 52.482 2.770 -79.223 1.00 98.50 293 GLN A O 1
ATOM 2329 N N . SER A 1 294 ? 50.340 3.394 -78.903 1.00 98.00 294 SER A N 1
ATOM 2330 C CA . SER A 1 294 ? 49.966 3.363 -80.323 1.00 98.00 294 SER A CA 1
ATOM 2331 C C . SER A 1 294 ? 50.711 4.427 -81.135 1.00 98.00 294 SER A C 1
ATOM 2333 O O . SER A 1 294 ? 51.222 4.133 -82.217 1.00 98.00 294 SER A O 1
ATOM 2335 N N . GLU A 1 295 ? 50.829 5.649 -80.612 1.00 98.44 295 GLU A N 1
ATOM 2336 C CA . GLU A 1 295 ? 51.594 6.728 -81.248 1.00 98.44 295 GLU A CA 1
ATOM 2337 C C . GLU A 1 295 ? 53.076 6.357 -81.386 1.00 98.44 295 GLU A C 1
ATOM 2339 O O . GLU A 1 295 ? 53.648 6.462 -82.473 1.00 98.44 295 GLU A O 1
ATOM 2344 N N . LYS A 1 296 ? 53.688 5.824 -80.320 1.00 98.38 296 LYS A N 1
ATOM 2345 C CA . LYS A 1 296 ? 55.065 5.315 -80.352 1.00 98.38 296 LYS A CA 1
ATOM 2346 C C . LYS A 1 296 ? 55.242 4.234 -81.420 1.00 98.38 296 LYS A C 1
ATOM 2348 O O . LYS A 1 296 ? 56.249 4.245 -82.132 1.00 98.38 296 LYS A O 1
ATOM 2353 N N . ALA A 1 297 ? 54.298 3.299 -81.539 1.00 98.06 297 ALA A N 1
ATOM 2354 C CA . ALA A 1 297 ? 54.350 2.247 -82.551 1.00 98.06 297 ALA A CA 1
ATOM 2355 C C . ALA A 1 297 ? 54.284 2.827 -83.976 1.00 98.06 297 ALA A C 1
ATOM 2357 O O . ALA A 1 297 ? 55.094 2.451 -84.825 1.00 98.06 297 ALA A O 1
ATOM 2358 N N . ALA A 1 298 ? 53.392 3.791 -84.218 1.00 98.12 298 ALA A N 1
ATOM 2359 C CA . ALA A 1 298 ? 53.278 4.479 -85.503 1.00 98.12 298 ALA A CA 1
ATOM 2360 C C . ALA A 1 298 ? 54.555 5.262 -85.857 1.00 98.12 298 ALA A C 1
ATOM 2362 O O . ALA A 1 298 ? 55.069 5.137 -86.970 1.00 98.12 298 ALA A O 1
ATOM 2363 N N . LEU A 1 299 ? 55.117 6.013 -84.904 1.00 98.06 299 LEU A N 1
ATOM 2364 C CA . LEU A 1 299 ? 56.390 6.718 -85.084 1.00 98.06 299 LEU A CA 1
ATOM 2365 C C . LEU A 1 299 ? 57.538 5.747 -85.378 1.00 98.06 299 LEU A C 1
ATOM 2367 O O . LEU A 1 299 ? 58.349 6.005 -86.263 1.00 98.06 299 LEU A O 1
ATOM 2371 N N . THR A 1 300 ? 57.577 4.600 -84.695 1.00 98.50 300 THR A N 1
ATOM 2372 C CA . THR A 1 300 ? 58.583 3.558 -84.948 1.00 98.50 300 THR A CA 1
ATOM 2373 C C . THR A 1 300 ? 58.498 3.050 -86.391 1.00 98.50 300 THR A C 1
ATOM 2375 O O . THR A 1 300 ? 59.517 2.981 -87.075 1.00 98.50 300 THR A O 1
ATOM 2378 N N . GLN A 1 301 ? 57.289 2.775 -86.898 1.00 98.00 301 GLN A N 1
ATOM 2379 C CA . GLN A 1 301 ? 57.085 2.373 -88.296 1.00 98.00 301 GLN A CA 1
ATOM 2380 C C . GLN A 1 301 ? 57.520 3.462 -89.287 1.00 98.00 301 GLN A C 1
ATOM 2382 O O . GLN A 1 301 ? 58.156 3.154 -90.297 1.00 98.00 301 GLN A O 1
ATOM 2387 N N . GLN A 1 302 ? 57.217 4.734 -89.000 1.00 98.19 302 GLN A N 1
ATOM 2388 C CA . GLN A 1 302 ? 57.658 5.853 -89.836 1.00 98.19 302 GLN A CA 1
ATOM 2389 C C . GLN A 1 302 ? 59.184 5.950 -89.901 1.00 98.19 302 GLN A C 1
ATOM 2391 O O . GLN A 1 302 ? 59.727 6.121 -90.993 1.00 98.19 302 GLN A O 1
ATOM 2396 N N . VAL A 1 303 ? 59.875 5.808 -88.765 1.00 98.25 303 VAL A N 1
ATOM 2397 C CA . VAL A 1 303 ? 61.345 5.794 -88.713 1.00 98.25 303 VAL A CA 1
ATOM 2398 C C . VAL A 1 303 ? 61.892 4.651 -89.567 1.00 98.25 303 VAL A C 1
ATOM 2400 O O . VAL A 1 303 ? 62.688 4.903 -90.465 1.00 98.25 303 VAL A O 1
ATOM 2403 N N . THR A 1 304 ? 61.382 3.426 -89.402 1.00 98.00 304 THR A N 1
ATOM 2404 C CA . THR A 1 304 ? 61.809 2.274 -90.217 1.00 98.00 304 THR A CA 1
ATOM 2405 C C . THR A 1 304 ? 61.595 2.498 -91.722 1.00 98.00 304 THR A C 1
ATOM 2407 O O . THR A 1 304 ? 62.458 2.162 -92.535 1.00 98.00 304 THR A O 1
ATOM 2410 N N . ALA A 1 305 ? 60.470 3.101 -92.123 1.00 97.94 305 ALA A N 1
ATOM 2411 C CA . ALA A 1 305 ? 60.202 3.424 -93.526 1.00 97.94 305 ALA A CA 1
ATOM 2412 C C . ALA A 1 305 ? 61.167 4.492 -94.077 1.00 97.94 305 ALA A C 1
ATOM 2414 O O . ALA A 1 305 ? 61.633 4.399 -95.221 1.00 97.94 305 ALA A O 1
ATOM 2415 N N . ARG A 1 306 ? 61.499 5.503 -93.264 1.00 97.69 306 ARG A N 1
ATOM 2416 C CA . ARG A 1 306 ? 62.487 6.533 -93.616 1.00 97.69 306 ARG A CA 1
ATOM 2417 C C . ARG A 1 306 ? 63.887 5.941 -93.740 1.00 97.69 306 ARG A C 1
ATOM 2419 O O . ARG A 1 306 ? 64.551 6.235 -94.730 1.00 97.69 306 ARG A O 1
ATOM 2426 N N . ASP A 1 307 ? 64.287 5.052 -92.835 1.00 98.44 307 ASP A N 1
ATOM 2427 C CA . ASP A 1 307 ? 65.567 4.339 -92.909 1.00 98.44 307 ASP A CA 1
ATOM 2428 C C . ASP A 1 307 ? 65.678 3.503 -94.193 1.00 98.44 307 ASP A C 1
ATOM 2430 O O . ASP A 1 307 ? 66.694 3.547 -94.889 1.00 98.44 307 ASP A O 1
ATOM 2434 N N . SER A 1 308 ? 64.609 2.795 -94.576 1.00 97.62 308 SER A N 1
ATOM 2435 C CA . SER A 1 308 ? 64.554 2.064 -95.851 1.00 97.62 308 SER A CA 1
ATOM 2436 C C . SER A 1 308 ? 64.725 2.998 -97.058 1.00 97.62 308 SER A C 1
ATOM 2438 O O . SER A 1 308 ? 65.527 2.720 -97.951 1.00 97.62 308 SER A O 1
ATOM 2440 N N . THR A 1 309 ? 64.042 4.148 -97.051 1.00 98.12 309 THR A N 1
ATOM 2441 C CA . THR A 1 309 ? 64.164 5.167 -98.108 1.00 98.12 309 THR A CA 1
ATOM 2442 C C . THR A 1 309 ? 65.594 5.703 -98.210 1.00 98.12 309 THR A C 1
ATOM 2444 O O . THR A 1 309 ? 66.141 5.805 -99.308 1.00 98.12 309 THR A O 1
ATOM 2447 N N . ILE A 1 310 ? 66.225 6.007 -97.071 1.00 97.94 310 ILE A N 1
ATOM 2448 C CA . ILE A 1 310 ? 67.621 6.460 -97.003 1.00 97.94 310 ILE A CA 1
ATOM 2449 C C . ILE A 1 310 ? 68.557 5.402 -97.595 1.00 97.94 310 ILE A C 1
ATOM 2451 O O . ILE A 1 310 ? 69.434 5.739 -98.388 1.00 97.94 310 ILE A O 1
ATOM 2455 N N . ASN A 1 311 ? 68.354 4.122 -97.277 1.00 97.69 311 ASN A N 1
ATOM 2456 C CA . ASN A 1 311 ? 69.163 3.033 -97.827 1.00 97.69 311 ASN A CA 1
ATOM 2457 C C . ASN A 1 311 ? 69.042 2.923 -99.355 1.00 97.69 311 ASN A C 1
ATOM 2459 O O . ASN A 1 311 ? 70.060 2.759 -100.032 1.00 97.69 311 ASN A O 1
ATOM 2463 N N . VAL A 1 312 ? 67.833 3.073 -99.910 1.00 98.06 312 VAL A N 1
ATOM 2464 C CA . VAL A 1 312 ? 67.612 3.099 -101.368 1.00 98.06 312 VAL A CA 1
ATOM 2465 C C . VAL A 1 312 ? 68.324 4.289 -102.012 1.00 98.06 312 VAL A C 1
ATOM 2467 O O . VAL A 1 312 ? 69.049 4.110 -102.990 1.00 98.06 312 VAL A O 1
ATOM 2470 N N . LEU A 1 313 ? 68.175 5.493 -101.449 1.00 97.56 313 LEU A N 1
ATOM 2471 C CA . LEU A 1 313 ? 68.847 6.696 -101.953 1.00 97.56 313 LEU A CA 1
ATOM 2472 C C . LEU A 1 313 ? 70.375 6.563 -101.897 1.00 97.56 313 LEU A C 1
ATOM 2474 O O . LEU A 1 313 ? 71.065 6.933 -102.845 1.00 97.56 313 LEU A O 1
ATOM 2478 N N . ASN A 1 314 ? 70.915 5.985 -100.822 1.00 98.12 314 ASN A N 1
ATOM 2479 C CA . ASN A 1 314 ? 72.347 5.721 -100.695 1.00 98.12 314 ASN A CA 1
ATOM 2480 C C . ASN A 1 314 ? 72.847 4.731 -101.757 1.00 98.12 314 ASN A C 1
ATOM 2482 O O . ASN A 1 314 ? 73.916 4.947 -102.326 1.00 98.12 314 ASN A O 1
ATOM 2486 N N . ALA A 1 315 ? 72.086 3.674 -102.058 1.00 97.44 315 ALA A N 1
ATOM 2487 C CA . ALA A 1 315 ? 72.423 2.737 -103.130 1.00 97.44 315 ALA A CA 1
ATOM 2488 C C . ALA A 1 315 ? 72.412 3.421 -104.507 1.00 97.44 315 ALA A C 1
ATOM 2490 O O . ALA A 1 315 ? 73.380 3.301 -105.254 1.00 97.44 315 ALA A O 1
ATOM 2491 N N . GLN A 1 316 ? 71.378 4.216 -104.804 1.00 97.69 316 GLN A N 1
ATOM 2492 C CA . GLN A 1 316 ? 71.296 4.997 -106.045 1.00 97.69 316 GLN A CA 1
ATOM 2493 C C . GLN A 1 316 ? 72.467 5.976 -106.194 1.00 97.69 316 GLN A C 1
ATOM 2495 O O . GLN A 1 316 ? 73.039 6.097 -107.276 1.00 97.69 316 GLN A O 1
ATOM 2500 N N . ASN A 1 317 ? 72.849 6.664 -105.115 1.00 97.62 317 ASN A N 1
ATOM 2501 C CA . ASN A 1 317 ? 73.994 7.573 -105.125 1.00 97.62 317 ASN A CA 1
ATOM 2502 C C . ASN A 1 317 ? 75.314 6.839 -105.405 1.00 97.62 317 ASN A C 1
ATOM 2504 O O . ASN A 1 317 ? 76.153 7.384 -106.118 1.00 97.62 317 ASN A O 1
ATOM 2508 N N . ARG A 1 318 ? 75.494 5.606 -104.906 1.00 97.62 318 ARG A N 1
ATOM 2509 C CA . ARG A 1 318 ? 76.664 4.772 -105.242 1.00 97.62 318 ARG A CA 1
ATOM 2510 C C . ARG A 1 318 ? 76.698 4.418 -106.728 1.00 97.62 318 ARG A C 1
ATOM 2512 O O . ARG A 1 318 ? 77.719 4.653 -107.361 1.00 97.62 318 ARG A O 1
ATOM 2519 N N . THR A 1 319 ? 75.581 3.956 -107.296 1.00 97.75 319 THR A N 1
ATOM 2520 C CA . THR A 1 319 ? 75.480 3.664 -108.740 1.00 97.75 319 THR A CA 1
ATOM 2521 C C . THR A 1 319 ? 75.810 4.899 -109.578 1.00 97.75 319 THR A C 1
ATOM 2523 O O . THR A 1 319 ? 76.636 4.832 -110.481 1.00 97.75 319 THR A O 1
ATOM 2526 N N . ARG A 1 320 ? 75.238 6.062 -109.241 1.00 97.12 320 ARG A N 1
ATOM 2527 C CA . ARG A 1 320 ? 75.548 7.320 -109.940 1.00 97.12 320 ARG A CA 1
ATOM 2528 C C . ARG A 1 320 ? 77.023 7.704 -109.827 1.00 97.12 320 ARG A C 1
ATOM 2530 O O . ARG A 1 320 ? 77.594 8.206 -110.789 1.00 97.12 320 ARG A O 1
ATOM 2537 N N . ALA A 1 321 ? 77.651 7.485 -108.672 1.00 97.56 321 ALA A N 1
ATOM 2538 C CA . ALA A 1 321 ? 79.079 7.740 -108.506 1.00 97.56 321 ALA A CA 1
ATOM 2539 C C . ALA A 1 321 ? 79.927 6.833 -109.419 1.00 97.56 321 ALA A C 1
ATOM 2541 O O . ALA A 1 321 ? 80.846 7.324 -110.070 1.00 97.56 321 ALA A O 1
ATOM 2542 N N . GLU A 1 322 ? 79.583 5.547 -109.532 1.00 97.38 322 GLU A N 1
ATOM 2543 C CA . GLU A 1 322 ? 80.235 4.598 -110.449 1.00 97.38 322 GLU A CA 1
ATOM 2544 C C . GLU A 1 322 ? 80.044 4.991 -111.923 1.00 97.38 322 GLU A C 1
ATOM 2546 O O . GLU A 1 322 ? 81.001 4.968 -112.702 1.00 97.38 322 GLU A O 1
ATOM 2551 N N . GLU A 1 323 ? 78.835 5.414 -112.307 1.00 97.44 323 GLU A N 1
ATOM 2552 C CA . GLU A 1 323 ? 78.538 5.945 -113.643 1.00 97.44 323 GLU A CA 1
ATOM 2553 C C . GLU A 1 323 ? 79.398 7.172 -113.964 1.00 97.44 323 GLU A C 1
ATOM 2555 O O . GLU A 1 323 ? 79.998 7.238 -115.038 1.00 97.44 323 GLU A O 1
ATOM 2560 N N . ILE A 1 324 ? 79.517 8.119 -113.026 1.00 97.44 324 ILE A N 1
ATOM 2561 C CA . ILE A 1 324 ? 80.383 9.298 -113.165 1.00 97.44 324 ILE A CA 1
ATOM 2562 C C . ILE A 1 324 ? 81.844 8.873 -113.351 1.00 97.44 324 ILE A C 1
ATOM 2564 O O . ILE A 1 324 ? 82.517 9.385 -114.245 1.00 97.44 324 ILE A O 1
ATOM 2568 N N . THR A 1 325 ? 82.348 7.923 -112.557 1.00 97.75 325 THR A N 1
ATOM 2569 C CA . THR A 1 325 ? 83.712 7.395 -112.716 1.00 97.75 325 THR A CA 1
ATOM 2570 C C . THR A 1 325 ? 83.917 6.754 -114.092 1.00 97.75 325 THR A C 1
ATOM 2572 O O . THR A 1 325 ? 84.926 7.020 -114.746 1.00 97.75 325 THR A O 1
ATOM 2575 N N . SER A 1 326 ? 82.957 5.958 -114.568 1.00 97.50 326 SER A N 1
ATOM 2576 C CA . SER A 1 326 ? 82.994 5.330 -115.895 1.00 97.50 326 SER A CA 1
ATOM 2577 C C . SER A 1 326 ? 83.001 6.366 -117.024 1.00 97.50 326 SER A C 1
ATOM 2579 O O . SER A 1 326 ? 83.837 6.305 -117.931 1.00 97.50 326 SER A O 1
ATOM 2581 N N . LEU A 1 327 ? 82.126 7.373 -116.938 1.00 97.12 327 LEU A N 1
ATOM 2582 C CA . LEU A 1 327 ? 82.080 8.486 -117.885 1.00 97.12 327 LEU A CA 1
ATOM 2583 C C . LEU A 1 327 ? 83.391 9.276 -117.888 1.00 97.12 327 LEU A C 1
ATOM 2585 O O . LEU A 1 327 ? 83.920 9.551 -118.962 1.00 97.12 327 LEU A O 1
ATOM 2589 N N . ASN A 1 328 ? 83.956 9.573 -116.716 1.00 97.69 328 ASN A N 1
ATOM 2590 C CA . ASN A 1 328 ? 85.250 10.247 -116.602 1.00 97.69 328 ASN A CA 1
ATOM 2591 C C . ASN A 1 328 ? 86.375 9.439 -117.262 1.00 97.69 328 ASN A C 1
ATOM 2593 O O . ASN A 1 328 ? 87.169 10.001 -118.015 1.00 97.69 328 ASN A O 1
ATOM 2597 N N . ASN A 1 329 ? 86.422 8.120 -117.050 1.00 97.19 329 ASN A N 1
ATOM 2598 C CA . ASN A 1 329 ? 87.397 7.253 -117.714 1.00 97.19 329 ASN A CA 1
ATOM 2599 C C . ASN A 1 329 ? 87.236 7.286 -119.237 1.00 97.19 329 ASN A C 1
ATOM 2601 O O . ASN A 1 329 ? 88.220 7.447 -119.955 1.00 97.19 329 ASN A O 1
ATOM 2605 N N . ARG A 1 330 ? 85.997 7.207 -119.737 1.00 97.00 330 ARG A N 1
ATOM 2606 C CA . ARG A 1 330 ? 85.705 7.290 -121.173 1.00 97.00 330 ARG A CA 1
ATOM 2607 C C . ARG A 1 330 ? 86.123 8.632 -121.772 1.00 97.00 330 ARG A C 1
ATOM 2609 O O . ARG A 1 330 ? 86.711 8.647 -122.850 1.00 97.00 330 ARG A O 1
ATOM 2616 N N . VAL A 1 331 ? 85.844 9.740 -121.085 1.00 97.19 331 VAL A N 1
ATOM 2617 C CA . VAL A 1 331 ? 86.294 11.081 -121.490 1.00 97.19 331 VAL A CA 1
ATOM 2618 C C . VAL A 1 331 ? 87.821 11.142 -121.533 1.00 97.19 331 VAL A C 1
ATOM 2620 O O . VAL A 1 331 ? 88.374 11.619 -122.519 1.00 97.19 331 VAL A O 1
ATOM 2623 N N . ASN A 1 332 ? 88.514 10.598 -120.530 1.00 96.69 332 ASN A N 1
ATOM 2624 C CA . ASN A 1 332 ? 89.978 10.550 -120.513 1.00 96.69 332 ASN A CA 1
ATOM 2625 C C . ASN A 1 332 ? 90.549 9.727 -121.677 1.00 96.69 332 ASN A C 1
ATOM 2627 O O . ASN A 1 332 ? 91.474 10.186 -122.342 1.00 96.69 332 ASN A O 1
ATOM 2631 N N . THR A 1 333 ? 89.987 8.550 -121.968 1.00 96.62 333 THR A N 1
ATOM 2632 C CA . THR A 1 333 ? 90.400 7.727 -123.116 1.00 96.62 333 THR A CA 1
ATOM 2633 C C . THR A 1 333 ? 90.167 8.447 -124.442 1.00 96.62 333 THR A C 1
ATOM 2635 O O . THR A 1 333 ? 91.054 8.456 -125.291 1.00 96.62 333 THR A O 1
ATOM 2638 N N . LEU A 1 334 ? 89.004 9.083 -124.620 1.00 96.12 334 LEU A N 1
ATOM 2639 C CA . LEU A 1 334 ? 88.711 9.882 -125.814 1.00 96.12 334 LEU A CA 1
ATOM 2640 C 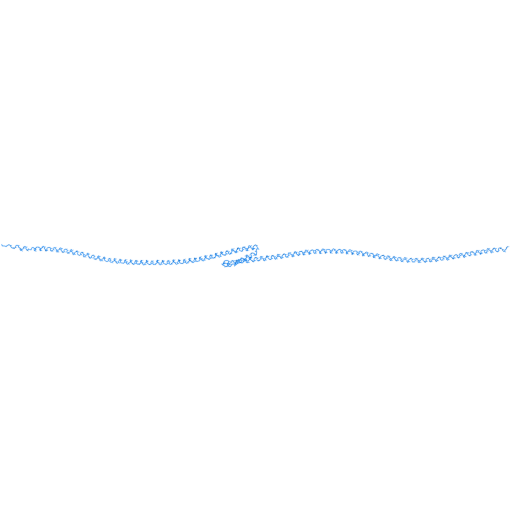C . LEU A 1 334 ? 89.691 11.049 -125.961 1.00 96.12 334 LEU A C 1
ATOM 2642 O O . LEU A 1 334 ? 90.215 11.268 -127.048 1.00 96.12 334 LEU A O 1
ATOM 2646 N N . ASN A 1 335 ? 89.990 11.756 -124.871 1.00 96.25 335 ASN A N 1
ATOM 2647 C CA . ASN A 1 335 ? 90.965 12.844 -124.878 1.00 96.25 335 ASN A CA 1
ATOM 2648 C C . ASN A 1 335 ? 92.369 12.351 -125.264 1.00 96.25 335 ASN A C 1
ATOM 2650 O O . ASN A 1 335 ? 93.028 12.991 -126.077 1.00 96.25 335 ASN A O 1
ATOM 2654 N N . GLN A 1 336 ? 92.814 11.203 -124.743 1.00 95.62 336 GLN A N 1
ATOM 2655 C CA . GLN A 1 336 ? 94.096 10.590 -125.121 1.00 95.62 336 GLN A CA 1
ATOM 2656 C C . GLN A 1 336 ? 94.126 10.148 -126.591 1.00 95.62 336 GLN A C 1
ATOM 2658 O O . GLN A 1 336 ? 95.135 10.344 -127.273 1.00 95.62 336 GLN A O 1
ATOM 2663 N N . ALA A 1 337 ? 93.026 9.571 -127.086 1.00 95.06 337 ALA A N 1
ATOM 2664 C CA . ALA A 1 337 ? 92.886 9.169 -128.481 1.00 95.06 337 ALA A CA 1
ATOM 2665 C C . ALA A 1 337 ? 92.957 10.385 -129.414 1.00 95.06 337 ALA A C 1
ATOM 2667 O O . ALA A 1 337 ? 93.777 10.393 -130.328 1.00 95.06 337 ALA A O 1
ATOM 2668 N N . HIS A 1 338 ? 92.191 11.444 -129.127 1.00 94.75 338 HIS A N 1
ATOM 2669 C CA . HIS A 1 338 ? 92.268 12.704 -129.868 1.00 94.75 338 HIS A CA 1
ATOM 2670 C C . HIS A 1 338 ? 93.668 13.322 -129.800 1.00 94.75 338 HIS A C 1
ATOM 2672 O O . HIS A 1 338 ? 94.167 13.810 -130.806 1.00 94.75 338 HIS A O 1
ATOM 2678 N N . GLN A 1 339 ? 94.342 13.283 -128.647 1.00 95.12 339 GLN A N 1
ATOM 2679 C CA . GLN A 1 339 ? 95.705 13.805 -128.528 1.00 95.12 339 GLN A CA 1
ATOM 2680 C C . GLN A 1 339 ? 96.699 13.020 -129.398 1.00 95.12 339 GLN A C 1
ATOM 2682 O O . GLN A 1 339 ? 97.551 13.622 -130.050 1.00 95.12 339 GLN A O 1
ATOM 2687 N N . SER A 1 340 ? 96.567 11.693 -129.450 1.00 94.38 340 SER A N 1
ATOM 2688 C CA . SER A 1 340 ? 97.386 10.830 -130.313 1.00 94.38 340 SER A CA 1
ATOM 2689 C C . SER A 1 340 ? 97.090 11.060 -131.798 1.00 94.38 340 SER A C 1
ATOM 2691 O O . SER A 1 340 ? 98.008 11.093 -132.612 1.00 94.38 340 SER A O 1
ATOM 2693 N N . GLU A 1 341 ? 95.820 11.258 -132.159 1.00 95.00 341 GLU A N 1
ATOM 2694 C CA . GLU A 1 341 ? 95.402 11.602 -133.521 1.00 95.00 341 GLU A CA 1
ATOM 2695 C C . GLU A 1 341 ? 95.963 12.961 -133.951 1.00 95.00 341 GLU A C 1
ATOM 2697 O O . GLU A 1 341 ? 96.540 13.071 -135.031 1.00 95.00 341 GLU A O 1
ATOM 2702 N N . VAL A 1 342 ? 95.887 13.974 -133.082 1.00 94.19 342 VAL A N 1
ATOM 2703 C CA . VAL A 1 342 ? 96.506 15.285 -133.312 1.00 94.19 342 VAL A CA 1
ATOM 2704 C C . VAL A 1 342 ? 98.015 15.138 -133.525 1.00 94.19 342 VAL A C 1
ATOM 2706 O O . VAL A 1 342 ? 98.526 15.658 -134.510 1.00 94.19 342 VAL A O 1
ATOM 2709 N N . GLN A 1 343 ? 98.724 14.368 -132.693 1.00 93.38 343 GLN A N 1
ATOM 2710 C CA . GLN A 1 343 ? 100.164 14.114 -132.869 1.00 93.38 343 GLN A CA 1
ATOM 2711 C C . GLN A 1 343 ? 100.493 13.373 -134.175 1.00 93.38 343 GLN A C 1
ATOM 2713 O O . GLN A 1 343 ? 101.500 13.665 -134.830 1.00 93.38 343 GLN A O 1
ATOM 2718 N N . ALA A 1 344 ? 99.658 12.411 -134.575 1.00 92.94 344 ALA A N 1
ATOM 2719 C CA . ALA A 1 344 ? 99.816 11.691 -135.834 1.00 92.94 344 ALA A CA 1
ATOM 2720 C C . ALA A 1 344 ? 99.616 12.627 -137.035 1.00 92.94 344 ALA A C 1
ATOM 2722 O O . ALA A 1 344 ? 100.428 12.614 -137.962 1.00 92.94 344 ALA A O 1
ATOM 2723 N N . LEU A 1 345 ? 98.589 13.480 -136.993 1.00 92.62 345 LEU A N 1
ATOM 2724 C CA . LEU A 1 345 ? 98.343 14.512 -137.999 1.00 92.62 345 LEU A CA 1
ATOM 2725 C C . LEU A 1 345 ? 99.479 15.543 -138.037 1.00 92.62 345 LEU A C 1
ATOM 2727 O O . LEU A 1 345 ? 99.950 15.883 -139.118 1.00 92.62 345 LEU A O 1
ATOM 2731 N N . GLU A 1 346 ? 99.987 15.993 -136.888 1.00 93.06 346 GLU A N 1
ATOM 2732 C CA . GLU A 1 346 ? 101.160 16.875 -136.801 1.00 93.06 346 GLU A CA 1
ATOM 2733 C C . GLU A 1 346 ? 102.401 16.234 -137.439 1.00 93.06 346 GLU A C 1
ATOM 2735 O O . GLU A 1 346 ? 103.119 16.888 -138.200 1.00 93.06 346 GLU A O 1
ATOM 2740 N N . SER A 1 347 ? 102.625 14.940 -137.194 1.00 92.69 347 SER A N 1
ATOM 2741 C CA . SER A 1 347 ? 103.723 14.173 -137.795 1.00 92.69 347 SER A CA 1
ATOM 2742 C C . SER A 1 347 ? 103.552 14.008 -139.308 1.00 92.69 347 SER A C 1
ATOM 2744 O O . SER A 1 347 ? 104.517 14.173 -140.053 1.00 92.69 347 SER A O 1
ATOM 2746 N N . GLN A 1 348 ? 102.331 13.743 -139.790 1.00 92.00 348 GLN A N 1
ATOM 2747 C CA . GLN A 1 348 ? 102.019 13.712 -141.224 1.00 92.00 348 GLN A CA 1
ATOM 2748 C C . GLN A 1 348 ? 102.249 15.076 -141.880 1.00 92.00 348 GLN A C 1
ATOM 2750 O O . GLN A 1 348 ? 102.861 15.145 -142.943 1.00 92.00 348 GLN A O 1
ATOM 2755 N N . ILE A 1 349 ? 101.814 16.165 -141.238 1.00 91.69 349 ILE A N 1
ATOM 2756 C CA . ILE A 1 349 ? 102.062 17.535 -141.701 1.00 91.69 349 ILE A CA 1
ATOM 2757 C C . ILE A 1 349 ? 103.570 17.800 -141.785 1.00 91.69 349 ILE A C 1
ATOM 2759 O O . ILE A 1 349 ? 104.025 18.381 -142.769 1.00 91.69 349 ILE A O 1
ATOM 2763 N N . GLN A 1 350 ? 104.361 17.362 -140.800 1.00 90.19 350 GLN A N 1
ATOM 2764 C CA . GLN A 1 350 ? 105.821 17.485 -140.850 1.00 90.19 350 GLN A CA 1
ATOM 2765 C C . GLN A 1 350 ? 106.441 16.654 -141.977 1.00 90.19 350 GLN A C 1
ATOM 2767 O O . GLN A 1 350 ? 107.246 17.182 -142.737 1.00 90.19 350 GLN A O 1
ATOM 2772 N N . ALA A 1 351 ? 106.030 15.397 -142.155 1.00 88.56 351 ALA A N 1
ATOM 2773 C CA . ALA A 1 351 ? 106.512 14.556 -143.251 1.00 88.56 351 ALA A CA 1
ATOM 2774 C C . ALA A 1 351 ? 106.180 15.160 -144.627 1.00 88.56 351 ALA A C 1
ATOM 2776 O O . ALA A 1 351 ? 107.043 15.210 -145.504 1.00 88.56 351 ALA A O 1
ATOM 2777 N N . LEU A 1 352 ? 104.961 15.684 -144.799 1.00 89.00 352 LEU A N 1
ATOM 2778 C CA . LE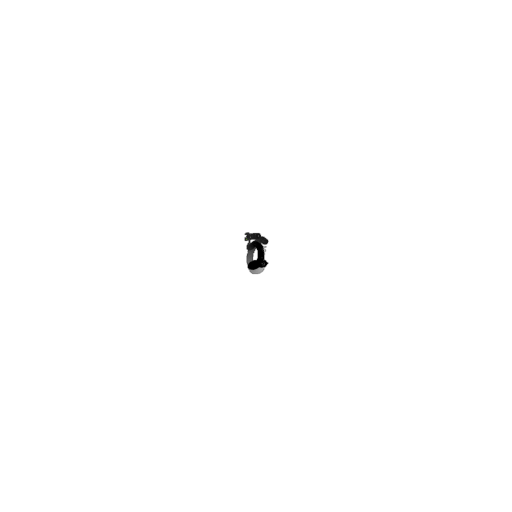U A 1 352 ? 104.549 16.415 -145.999 1.00 89.00 352 LEU A CA 1
ATOM 2779 C C . LEU A 1 352 ? 105.382 17.688 -146.199 1.00 89.00 352 LEU A C 1
ATOM 2781 O O . LEU A 1 352 ? 105.787 17.971 -147.325 1.00 89.00 352 LEU A O 1
ATOM 2785 N N . ARG A 1 353 ? 105.700 18.434 -145.130 1.00 87.81 353 ARG A N 1
ATOM 2786 C CA . ARG A 1 353 ? 106.623 19.583 -145.195 1.00 87.81 353 ARG A CA 1
ATOM 2787 C C . ARG A 1 353 ? 108.023 19.163 -145.644 1.00 87.81 353 ARG A C 1
ATOM 2789 O O . ARG A 1 353 ? 108.589 19.830 -146.503 1.00 87.81 353 ARG A O 1
ATOM 2796 N N . THR A 1 354 ? 108.569 18.066 -145.121 1.00 86.62 354 THR A N 1
ATOM 2797 C CA . THR A 1 354 ? 109.880 17.543 -145.538 1.00 86.62 354 THR A CA 1
ATOM 2798 C C . THR A 1 354 ? 109.863 17.052 -146.987 1.00 86.62 354 THR A C 1
ATOM 2800 O O . THR A 1 354 ? 110.796 17.339 -147.730 1.00 86.62 354 THR A O 1
ATOM 2803 N N . GLN A 1 355 ? 108.801 16.370 -147.433 1.00 83.62 355 GLN A N 1
ATOM 2804 C CA . GLN A 1 355 ? 108.632 15.999 -148.845 1.00 83.62 355 GLN A CA 1
ATOM 2805 C C . GLN A 1 355 ? 108.566 17.229 -149.753 1.00 83.62 355 GLN A C 1
ATOM 2807 O O . GLN A 1 355 ? 109.247 17.258 -150.775 1.00 83.62 355 GLN A O 1
ATOM 2812 N N . LEU A 1 356 ? 107.791 18.252 -149.374 1.00 81.62 356 LEU A N 1
ATOM 2813 C CA . LEU A 1 356 ? 107.752 19.535 -150.080 1.00 81.62 356 LEU A CA 1
ATOM 2814 C C . LEU A 1 356 ? 109.152 20.155 -150.175 1.00 81.62 356 LEU A C 1
ATOM 2816 O O . LEU A 1 356 ? 109.557 20.558 -151.262 1.00 81.62 356 LEU A O 1
ATOM 2820 N N . GLN A 1 357 ? 109.917 20.160 -149.078 1.00 81.25 357 GLN A N 1
ATOM 2821 C CA . GLN A 1 357 ? 111.300 20.645 -149.064 1.00 81.25 357 GLN A CA 1
ATOM 2822 C C . GLN A 1 357 ? 112.223 19.834 -149.987 1.00 81.25 357 GLN A C 1
ATOM 2824 O O . GLN A 1 357 ? 113.001 20.423 -150.734 1.00 81.25 357 GLN A O 1
ATOM 2829 N N . ALA A 1 358 ? 112.121 18.502 -149.989 1.00 78.56 358 ALA A N 1
ATOM 2830 C CA . ALA A 1 358 ? 112.905 17.636 -150.870 1.00 78.56 358 ALA A CA 1
ATOM 2831 C C . ALA A 1 358 ? 112.554 17.840 -152.353 1.00 78.56 358 ALA A C 1
ATOM 2833 O O . ALA A 1 358 ? 113.453 17.893 -153.188 1.00 78.56 358 ALA A O 1
ATOM 2834 N N . TYR A 1 359 ? 111.271 18.022 -152.690 1.00 74.19 359 TYR A N 1
ATOM 2835 C CA . TYR A 1 359 ? 110.850 18.397 -154.044 1.00 74.19 359 TYR A CA 1
ATOM 2836 C C . TYR A 1 359 ? 111.433 19.748 -154.461 1.00 74.19 359 TYR A C 1
ATOM 2838 O O . TYR A 1 359 ? 111.946 19.868 -155.572 1.00 74.19 359 TYR A O 1
ATOM 2846 N N . THR A 1 360 ? 111.416 20.750 -153.576 1.00 71.31 360 THR A N 1
ATOM 2847 C CA . THR A 1 360 ? 112.050 22.045 -153.865 1.00 71.31 360 THR A CA 1
ATOM 2848 C C . THR A 1 360 ? 113.574 21.939 -153.975 1.00 71.31 360 THR A C 1
ATOM 2850 O O . THR A 1 360 ? 114.149 22.591 -154.838 1.00 71.31 360 THR A O 1
ATOM 2853 N N . GLY A 1 361 ? 114.214 21.070 -153.182 1.00 66.12 361 GLY A N 1
ATOM 2854 C CA . GLY A 1 361 ? 115.653 20.790 -153.228 1.00 66.12 361 GLY A CA 1
ATOM 2855 C C . GLY A 1 361 ? 116.097 20.092 -154.520 1.00 66.12 361 GLY A C 1
ATOM 2856 O O . GLY A 1 361 ? 117.036 20.543 -155.173 1.00 66.12 361 GLY A O 1
ATOM 2857 N N . ASN A 1 362 ? 115.371 19.055 -154.953 1.00 60.53 362 ASN A N 1
ATOM 2858 C CA . ASN A 1 362 ? 115.611 18.364 -156.228 1.00 60.53 362 ASN A CA 1
ATOM 2859 C C . ASN A 1 362 ? 115.340 19.266 -157.441 1.00 60.53 362 ASN A C 1
ATOM 2861 O O . ASN A 1 362 ? 116.057 19.189 -158.439 1.00 60.53 362 ASN A O 1
ATOM 2865 N N . ALA A 1 363 ? 114.335 20.145 -157.361 1.00 58.28 363 ALA A N 1
ATOM 2866 C CA . ALA A 1 363 ? 114.098 21.152 -158.393 1.00 58.28 363 ALA A CA 1
ATOM 2867 C C . ALA A 1 363 ? 115.270 22.145 -158.503 1.00 58.28 363 ALA A C 1
ATOM 2869 O O . ALA A 1 363 ? 115.603 22.572 -159.607 1.00 58.28 363 ALA A O 1
ATOM 2870 N N . SER A 1 364 ? 115.935 22.474 -157.387 1.00 58.62 364 SER A N 1
ATOM 2871 C CA . SER A 1 364 ? 117.147 23.302 -157.401 1.00 58.62 364 SER A CA 1
ATOM 2872 C C . SER A 1 364 ? 118.411 22.562 -157.867 1.00 58.62 364 SER A C 1
ATOM 2874 O O . SER A 1 364 ? 119.230 23.181 -158.540 1.00 58.62 364 SER A O 1
ATOM 2876 N N . GLU A 1 365 ? 118.570 21.257 -157.611 1.00 56.28 365 GLU A N 1
ATOM 2877 C CA . GLU A 1 365 ? 119.727 20.486 -158.113 1.00 56.28 365 GLU A CA 1
ATOM 2878 C C . GLU A 1 365 ? 119.655 20.191 -159.620 1.00 56.28 365 GLU A C 1
ATOM 2880 O O . GLU A 1 365 ? 120.686 20.234 -160.292 1.00 56.28 365 GLU A O 1
ATOM 2885 N N . GLN A 1 366 ? 118.462 20.000 -160.201 1.00 53.72 366 GLN A N 1
ATOM 2886 C CA . GLN A 1 366 ? 118.330 19.900 -161.664 1.00 53.72 366 GLN A CA 1
ATOM 2887 C C . GLN A 1 366 ? 118.624 21.220 -162.396 1.00 53.72 366 GLN A C 1
ATOM 2889 O O . GLN A 1 366 ? 118.933 21.196 -163.586 1.00 53.72 366 GLN A O 1
ATOM 2894 N N . PHE A 1 367 ? 118.593 22.362 -161.703 1.00 56.03 367 PHE A N 1
ATOM 2895 C CA . PHE A 1 367 ? 118.934 23.657 -162.297 1.00 56.03 367 PHE A CA 1
ATOM 2896 C C . PHE A 1 367 ? 120.456 23.908 -162.365 1.00 56.03 367 PHE A C 1
ATOM 2898 O O . PHE A 1 367 ? 120.901 24.710 -163.182 1.00 56.03 367 PHE A O 1
ATOM 2905 N N . TYR A 1 368 ? 121.268 23.195 -161.572 1.00 53.16 368 TYR A N 1
ATOM 2906 C CA . TYR A 1 368 ? 122.725 23.395 -161.481 1.00 53.16 368 TYR A CA 1
ATOM 2907 C C . TYR A 1 368 ? 123.576 22.528 -162.434 1.00 53.16 368 TYR A C 1
ATOM 2909 O O . TYR A 1 368 ? 124.796 22.640 -162.398 1.00 53.16 368 TYR A O 1
ATOM 2917 N N . PHE A 1 369 ? 122.981 21.693 -163.298 1.00 52.25 369 PHE A N 1
ATOM 2918 C CA . PHE A 1 369 ? 123.731 20.803 -164.211 1.00 52.25 369 PHE A CA 1
ATOM 2919 C C . PHE A 1 369 ? 123.571 21.095 -165.717 1.00 52.25 369 PHE A C 1
ATOM 2921 O O . PHE A 1 369 ? 124.049 20.318 -166.544 1.00 52.25 369 PHE A O 1
ATOM 2928 N N . THR A 1 370 ? 122.949 22.216 -166.104 1.00 48.28 370 THR A N 1
ATOM 2929 C CA . THR A 1 370 ? 122.834 22.628 -167.524 1.00 48.28 370 THR A CA 1
ATOM 2930 C C . THR A 1 370 ? 123.309 24.047 -167.843 1.00 48.28 370 THR A C 1
ATOM 2932 O O . THR A 1 370 ? 123.028 24.520 -168.940 1.00 48.28 370 THR A O 1
ATOM 2935 N N . HIS A 1 371 ? 124.054 24.701 -166.952 1.00 41.59 371 HIS A N 1
ATOM 2936 C CA . HIS A 1 371 ? 125.017 25.781 -167.239 1.00 41.59 371 HIS A CA 1
ATOM 2937 C C . HIS A 1 371 ? 126.264 25.525 -166.387 1.00 41.59 371 HIS A C 1
ATOM 2939 O O . HIS A 1 371 ? 127.340 26.036 -166.768 1.00 41.59 371 HIS A O 1
#

Organism: NCBI:txid222440

Radius of gyration: 128.73 Å; chains: 1; bounding box: 286×50×386 Å

Secondary structure (DSSP, 8-state):
----TTSSSTTS-THHHHHHHHHHHHHHHHHHHHHHHHHHHHHHHHHHHHHHHHHHHHHHHHHHHHHHHHHHHHHHHHHHHHHHHHHHHHHHHHHHHHHHHHHHHHHHHHHHHHHHHHHHHHHHHHHHHHHHHHHHHHHHHHHHHHHHHHHHHHHHHHHHHHTT-HHHHHHHHHHHHHHHT-GGGGG-HHHHHHHHHHHHHHHHHHHHHHHHHHHHHHHHHHHHHHHHHHHHHHHHHHHHHHHHHHHHHHHHHHHHHHHHHHHHHHHHHHHHHHHHHHHHHHHHHHHHHHHHHHHHHHHHHHHHHHHHHHHHHHHHHHHHHHHHHHHHHHHHHHHHHHHHHHHHHHHHHHHHHHHHHHHHHHHHHTTSS--

Foldseek 3Di:
DDDPDPPDCVPPPVPPVVVVVVVVCVVVVVVVVVVVVVVVVVVVVVVVVVVVVVVVVVVVVVVVVVVVVVVVVVVVVVVVVVVVVVVVVVVVVVVVVVVVVVVVVVVVVVVVVVVVVVVVVVVVVVVVVVVVVVVVVVLVVVLVVLVVVLVVLVVVLVVCVVVVVLVVSLVSLVVSLVSLPPPVCVVRVVSVVCSVVSNVVSVVSNVVSVVVVVVVVVVVVVVVVVVVVVVVVVVVVVVVVVVVVVVVVVVVVVVVVVVVVVVVVVVVVVVVVVVVVVVVVVVVVVVVVVVVVVVVVVVVVVVVVVVVVVVVVVVVVVVVVVVVVVVVVVVVVVVVVVVVVVVVVVVVVVVVVVVVVVVVVVVVVVVPPPD